Protein AF-A0A7U9RCP0-F1 (afdb_monomer_lite)

Sequence (351 aa):
MNRLRNEINQWLASMQKGKAGCYLMCEHAYHDNLLDAISFAYDLEYMLGNDISELDKDIRKEILDSYQTGDDGFYYETDAREVFKNSSIDRVMEMHGNYLTFQVMGAYKAIERFPKRKISFYDQYLSDIERYLESNCPWNLSPWGAGGMVDNLGTILKCNIDMGFKEYEKIIDEIIEWLDKNQDDESGLWRNKDNRQGINGLVNGGYHLMRGTYFLYNRSFHKPEKIIDTIIEDIQTNEIFHDNRAHGCNDLDHFYLLQKCHELVPAYRKEKITAIAKHRKDVILSLLRCRDGGFSFWSDSSVKVHNYFDVAPGIKESDMQGTVFYLQTLMSINKILDIENGGLRESFTHG

pLDDT: mean 95.94, std 2.88, range [82.62, 98.88]

Structure (mmCIF, N/CA/C/O backbone):
data_AF-A0A7U9RCP0-F1
#
_entry.id   AF-A0A7U9RCP0-F1
#
loop_
_atom_site.group_PDB
_atom_site.id
_atom_site.type_symbol
_atom_site.label_atom_id
_atom_site.label_alt_id
_atom_site.label_comp_id
_atom_site.label_asym_id
_atom_site.label_entity_id
_atom_site.label_seq_id
_atom_site.pdbx_PDB_ins_code
_atom_site.Cartn_x
_atom_site.Cartn_y
_atom_site.Cartn_z
_atom_site.occupancy
_atom_site.B_iso_or_equiv
_atom_site.auth_seq_id
_atom_site.auth_comp_id
_atom_site.auth_asym_id
_atom_site.auth_atom_id
_atom_site.pdbx_PDB_model_num
ATOM 1 N N . MET A 1 1 ? -3.028 21.468 3.796 1.00 88.75 1 MET A N 1
ATOM 2 C CA . MET A 1 1 ? -2.550 20.493 2.793 1.00 88.75 1 MET A CA 1
ATOM 3 C C . MET A 1 1 ? -1.740 21.130 1.665 1.00 88.75 1 MET A C 1
ATOM 5 O O . MET A 1 1 ? -0.643 20.654 1.434 1.00 88.75 1 MET A O 1
ATOM 9 N N . ASN A 1 2 ? -2.161 22.239 1.038 1.00 89.44 2 ASN A N 1
ATOM 10 C CA . ASN A 1 2 ? -1.430 22.841 -0.103 1.00 89.44 2 ASN A CA 1
ATOM 11 C C . ASN A 1 2 ? 0.061 23.138 0.150 1.00 89.44 2 ASN A C 1
ATOM 13 O O . ASN A 1 2 ? 0.900 22.831 -0.687 1.00 89.44 2 ASN A O 1
ATOM 17 N N . ARG A 1 3 ? 0.409 23.696 1.319 1.00 92.12 3 ARG A N 1
ATOM 18 C CA . ARG A 1 3 ? 1.816 23.928 1.685 1.00 92.12 3 ARG A CA 1
ATOM 19 C C . ARG A 1 3 ? 2.621 22.624 1.741 1.00 92.12 3 ARG A C 1
ATOM 21 O O . ARG A 1 3 ? 3.707 22.575 1.186 1.00 92.12 3 ARG A O 1
ATOM 28 N N . LEU A 1 4 ? 2.066 21.592 2.380 1.00 93.06 4 LEU A N 1
ATOM 29 C CA . LEU A 1 4 ? 2.697 20.275 2.480 1.00 93.06 4 LEU A CA 1
ATOM 30 C C . LEU A 1 4 ? 2.896 19.661 1.088 1.00 93.06 4 LEU A C 1
ATOM 32 O O . LEU A 1 4 ? 3.992 19.230 0.770 1.00 93.06 4 LEU A O 1
ATOM 36 N N . ARG A 1 5 ? 1.870 19.713 0.228 1.00 95.56 5 ARG A N 1
ATOM 37 C CA . ARG A 1 5 ? 1.952 19.264 -1.172 1.00 95.56 5 ARG A CA 1
ATOM 38 C C . ARG A 1 5 ? 3.110 19.936 -1.924 1.00 95.56 5 ARG A C 1
ATOM 40 O O . ARG A 1 5 ? 3.850 19.257 -2.622 1.00 95.56 5 ARG A O 1
ATOM 47 N N . ASN A 1 6 ? 3.293 21.248 -1.763 1.00 95.62 6 ASN A N 1
ATOM 48 C CA . ASN A 1 6 ? 4.386 21.976 -2.415 1.00 95.62 6 ASN A CA 1
ATOM 49 C C . ASN A 1 6 ? 5.771 21.583 -1.880 1.00 95.62 6 ASN A C 1
ATOM 51 O O . ASN A 1 6 ? 6.702 21.453 -2.668 1.00 95.62 6 ASN A O 1
ATOM 55 N N . GLU A 1 7 ? 5.910 21.401 -0.566 1.00 96.69 7 GLU A N 1
ATOM 56 C CA . GLU A 1 7 ? 7.170 20.969 0.056 1.00 96.69 7 GLU A CA 1
ATOM 57 C C . GLU A 1 7 ? 7.553 19.549 -0.392 1.00 96.69 7 GLU A C 1
ATOM 59 O O . GLU A 1 7 ? 8.693 19.326 -0.791 1.00 96.69 7 GLU A O 1
ATOM 64 N N . ILE A 1 8 ? 6.589 18.622 -0.440 1.00 98.06 8 ILE A N 1
ATOM 65 C CA . ILE A 1 8 ? 6.821 17.262 -0.945 1.00 98.06 8 ILE A CA 1
ATOM 66 C C . ILE A 1 8 ? 7.180 17.288 -2.436 1.00 98.06 8 ILE A C 1
ATOM 68 O O . ILE A 1 8 ? 8.101 16.591 -2.840 1.00 98.06 8 ILE A O 1
ATOM 72 N N . ASN A 1 9 ? 6.519 18.114 -3.256 1.00 97.44 9 ASN A N 1
ATOM 73 C CA . ASN A 1 9 ? 6.872 18.260 -4.674 1.00 97.44 9 ASN A CA 1
ATOM 74 C C . ASN A 1 9 ? 8.322 18.732 -4.876 1.00 97.44 9 ASN A C 1
ATOM 76 O O . ASN A 1 9 ? 9.016 18.240 -5.762 1.00 97.44 9 ASN A O 1
ATOM 80 N N . GLN A 1 10 ? 8.795 19.672 -4.051 1.00 97.50 10 GLN A N 1
ATOM 81 C CA . GLN A 1 10 ? 10.186 20.139 -4.100 1.00 97.50 10 GLN A CA 1
ATOM 82 C C . GLN A 1 10 ? 11.168 19.039 -3.688 1.00 97.50 10 GLN A C 1
ATOM 84 O O . GLN A 1 10 ? 12.186 18.847 -4.353 1.00 97.50 10 GLN A O 1
ATOM 89 N N . TRP A 1 11 ? 10.845 18.304 -2.624 1.00 98.12 11 TRP A N 1
ATOM 90 C CA . TRP A 1 11 ? 11.641 17.170 -2.168 1.00 98.12 11 TRP A CA 1
ATOM 91 C C . TRP A 1 11 ? 11.711 16.063 -3.229 1.00 98.12 11 TRP A C 1
ATOM 93 O O . TRP A 1 11 ? 12.802 15.652 -3.617 1.00 98.12 11 TRP A O 1
ATOM 103 N N . LEU A 1 12 ? 10.572 15.653 -3.786 1.00 97.88 12 LEU A N 1
ATOM 104 C CA . LEU A 1 12 ? 10.480 14.614 -4.812 1.00 97.88 12 LEU A CA 1
ATOM 105 C C . LEU A 1 12 ? 11.300 14.963 -6.058 1.00 97.88 12 LEU A C 1
ATOM 107 O O . LEU A 1 12 ? 12.032 14.122 -6.576 1.00 97.88 12 LEU A O 1
ATOM 111 N N . ALA A 1 13 ? 11.265 16.229 -6.485 1.00 96.31 13 ALA A N 1
ATOM 112 C CA . ALA A 1 13 ? 12.095 16.707 -7.586 1.00 96.31 13 ALA A CA 1
ATOM 113 C C . ALA A 1 13 ? 13.604 16.573 -7.300 1.00 96.31 13 ALA A C 1
ATOM 115 O O . ALA A 1 13 ? 14.375 16.304 -8.219 1.00 96.31 13 ALA A O 1
ATOM 116 N N . SER A 1 14 ? 14.046 16.719 -6.044 1.00 96.25 14 SER A N 1
ATOM 117 C CA . SER A 1 14 ? 15.456 16.496 -5.682 1.00 96.25 14 SER A CA 1
ATOM 118 C C . SER A 1 14 ? 15.873 15.022 -5.660 1.00 96.25 14 SER A C 1
ATOM 120 O O . SER A 1 14 ? 17.064 14.737 -5.813 1.00 96.25 14 SER A O 1
ATOM 122 N N . MET A 1 15 ? 14.913 14.099 -5.522 1.00 97.12 15 MET A N 1
ATOM 123 C CA . MET A 1 15 ? 15.157 12.651 -5.511 1.00 97.12 15 MET A CA 1
ATOM 124 C C . MET A 1 15 ? 15.339 12.063 -6.911 1.00 97.12 15 MET A C 1
ATOM 126 O O . MET A 1 15 ? 15.855 10.954 -7.040 1.00 97.12 15 MET A O 1
ATOM 130 N N . GLN A 1 16 ? 14.952 12.786 -7.965 1.00 94.81 16 GLN A N 1
ATOM 131 C CA . GLN A 1 16 ? 15.189 12.344 -9.333 1.00 94.81 16 GLN A CA 1
ATOM 132 C C . GLN A 1 16 ? 16.685 12.459 -9.671 1.00 94.81 16 GLN A C 1
ATOM 134 O O . GLN A 1 16 ? 17.241 13.560 -9.737 1.00 94.81 16 GLN A O 1
ATOM 139 N N . LYS A 1 17 ? 17.353 11.324 -9.900 1.00 88.12 17 LYS A N 1
ATOM 140 C CA . LYS A 1 17 ? 18.789 11.254 -10.219 1.00 88.12 17 LYS A CA 1
ATOM 141 C C . LYS A 1 17 ? 19.035 10.317 -11.399 1.00 88.12 17 LYS A C 1
ATOM 143 O O . LYS A 1 17 ? 18.279 9.386 -11.648 1.00 88.12 17 LYS A O 1
ATOM 148 N N . GLY A 1 18 ? 20.130 10.553 -12.120 1.00 83.56 18 GLY A N 1
ATOM 149 C CA . GLY A 1 18 ? 20.538 9.693 -13.228 1.00 83.56 18 GLY A CA 1
ATOM 150 C C . GLY A 1 18 ? 19.609 9.806 -14.441 1.00 83.56 18 GLY A C 1
ATOM 151 O O . GLY A 1 18 ? 19.412 10.897 -14.981 1.00 83.56 18 GLY A O 1
ATOM 152 N N . LYS A 1 19 ? 19.091 8.668 -14.917 1.00 83.19 19 LYS A N 1
ATOM 153 C CA . LYS A 1 19 ? 18.204 8.607 -16.089 1.00 83.19 19 LYS A CA 1
ATOM 154 C C . LYS A 1 19 ? 16.847 9.249 -15.763 1.00 83.19 19 LYS A C 1
ATOM 156 O O . LYS A 1 19 ? 16.329 9.113 -14.659 1.00 83.19 19 LYS A O 1
ATOM 161 N N . ALA A 1 20 ? 16.245 9.926 -16.744 1.00 87.19 20 ALA A N 1
ATOM 162 C CA . ALA A 1 20 ? 14.881 10.439 -16.616 1.00 87.19 20 ALA A CA 1
ATOM 163 C C . ALA A 1 20 ? 13.915 9.315 -16.192 1.00 87.19 20 ALA A C 1
ATOM 165 O O . ALA A 1 20 ? 13.963 8.229 -16.766 1.00 87.19 20 ALA A O 1
ATOM 166 N N . GLY A 1 21 ? 13.065 9.578 -15.193 1.00 89.31 21 GLY A N 1
ATOM 167 C CA . GLY A 1 21 ? 12.160 8.586 -14.612 1.00 89.31 21 GLY A CA 1
ATOM 168 C C . GLY A 1 21 ? 12.754 7.703 -13.505 1.00 89.31 21 GLY A C 1
ATOM 169 O O . GLY A 1 21 ? 12.007 6.889 -12.970 1.00 89.31 21 GLY A O 1
ATOM 170 N N . CYS A 1 22 ? 14.033 7.851 -13.137 1.00 94.75 22 CYS A N 1
ATOM 171 C CA . CYS A 1 22 ? 14.631 7.160 -11.990 1.00 94.75 22 CYS A CA 1
ATOM 172 C C . CYS A 1 22 ? 14.685 8.059 -10.748 1.00 94.75 22 CYS A C 1
ATOM 174 O O . CYS A 1 22 ? 14.976 9.254 -10.847 1.00 94.75 22 CYS A O 1
ATOM 176 N N . TYR A 1 23 ? 14.419 7.472 -9.582 1.00 96.81 23 TYR A N 1
ATOM 177 C CA . TYR A 1 23 ? 14.352 8.183 -8.309 1.00 96.81 23 TYR A CA 1
ATOM 178 C C . TYR A 1 23 ? 15.072 7.399 -7.214 1.00 96.81 23 TYR A C 1
ATOM 180 O O . TYR A 1 23 ? 15.027 6.169 -7.184 1.00 96.81 23 TYR A O 1
ATOM 188 N N . LEU A 1 24 ? 15.700 8.131 -6.297 1.00 97.31 24 LEU A N 1
ATOM 189 C CA . LEU A 1 24 ? 16.243 7.584 -5.058 1.00 97.31 24 LEU A CA 1
ATOM 190 C C . LEU A 1 24 ? 15.125 7.289 -4.051 1.00 97.31 24 LEU A C 1
ATOM 192 O O . LEU A 1 24 ? 14.127 8.005 -4.007 1.00 97.31 24 LEU A O 1
ATOM 196 N N . MET A 1 25 ? 15.325 6.294 -3.179 1.00 97.62 25 MET A N 1
ATOM 197 C CA . MET A 1 25 ? 14.441 6.096 -2.019 1.00 97.62 25 MET A CA 1
ATOM 198 C C . MET A 1 25 ? 14.521 7.286 -1.048 1.00 97.62 25 MET A C 1
ATOM 200 O O . MET A 1 25 ? 13.509 7.715 -0.502 1.00 97.62 25 MET A O 1
ATOM 204 N N . CYS A 1 26 ? 15.727 7.801 -0.822 1.00 97.62 26 CYS A N 1
ATOM 205 C CA . CYS A 1 26 ? 16.038 8.964 0.005 1.00 97.62 26 CYS A CA 1
ATOM 206 C C . CYS A 1 26 ? 17.392 9.549 -0.436 1.00 97.62 26 CYS A C 1
ATOM 208 O O . CYS A 1 26 ? 18.110 8.916 -1.213 1.00 97.62 26 CYS A O 1
ATOM 210 N N . GLU A 1 27 ? 17.770 10.731 0.060 1.00 96.94 27 GLU A N 1
ATOM 211 C CA . GLU A 1 27 ? 18.996 11.430 -0.376 1.00 96.94 27 GLU A CA 1
ATOM 212 C C . GLU A 1 27 ? 20.260 10.568 -0.214 1.00 96.94 27 GLU A C 1
ATOM 214 O O . GLU A 1 27 ? 21.148 10.609 -1.065 1.00 96.94 27 GLU A O 1
ATOM 219 N N . HIS A 1 28 ? 20.327 9.752 0.844 1.00 97.00 28 HIS A N 1
ATOM 220 C CA . HIS A 1 28 ? 21.473 8.888 1.144 1.00 97.00 28 HIS A CA 1
ATOM 221 C C . HIS A 1 28 ? 21.239 7.409 0.792 1.00 97.00 28 HIS A C 1
ATOM 223 O O . HIS A 1 28 ? 21.877 6.531 1.382 1.00 97.00 28 HIS A O 1
ATOM 229 N N . ALA A 1 29 ? 20.328 7.112 -0.138 1.00 97.06 29 ALA A N 1
ATOM 230 C CA . ALA A 1 29 ? 20.088 5.744 -0.592 1.00 97.06 29 ALA A CA 1
ATOM 231 C C . ALA A 1 29 ? 21.358 5.108 -1.192 1.00 97.06 29 ALA A C 1
ATOM 233 O O . ALA A 1 29 ? 22.167 5.774 -1.840 1.00 97.06 29 ALA A O 1
ATOM 234 N N . TYR A 1 30 ? 21.521 3.798 -1.000 1.00 95.56 30 TYR A N 1
ATOM 235 C CA . TYR A 1 30 ? 22.659 3.038 -1.536 1.00 95.56 30 TYR A CA 1
ATOM 236 C C . TYR A 1 30 ? 22.576 2.801 -3.048 1.00 95.56 30 TYR A C 1
ATOM 238 O O . TYR A 1 30 ? 23.586 2.507 -3.685 1.00 95.56 30 TYR A O 1
ATOM 246 N N . HIS A 1 31 ? 21.376 2.932 -3.608 1.00 92.38 31 HIS A N 1
ATOM 247 C CA . HIS A 1 31 ? 21.034 2.560 -4.972 1.00 92.38 31 HIS A CA 1
ATOM 248 C C . HIS A 1 31 ? 20.241 3.693 -5.636 1.00 92.38 31 HIS A C 1
ATOM 250 O O . HIS A 1 31 ? 19.334 4.256 -5.020 1.00 92.38 31 HIS A O 1
ATOM 256 N N . ASP A 1 32 ? 20.549 4.001 -6.897 1.00 90.56 32 ASP A N 1
ATOM 257 C CA . ASP A 1 32 ? 19.903 5.062 -7.687 1.00 90.56 32 ASP A CA 1
ATOM 258 C C . ASP A 1 32 ? 18.844 4.556 -8.678 1.00 90.56 32 ASP A C 1
ATOM 260 O O . ASP A 1 32 ? 18.265 5.330 -9.444 1.00 90.56 32 ASP A O 1
ATOM 264 N N . ASN A 1 33 ? 18.572 3.252 -8.646 1.00 88.81 33 ASN A N 1
ATOM 265 C CA . ASN A 1 33 ? 17.731 2.558 -9.610 1.00 88.81 33 ASN A CA 1
ATOM 266 C C . ASN A 1 33 ? 16.884 1.433 -8.986 1.00 88.81 33 ASN A C 1
ATOM 268 O O . ASN A 1 33 ? 16.557 0.473 -9.683 1.00 88.81 33 ASN A O 1
ATOM 272 N N . LEU A 1 34 ? 16.528 1.522 -7.699 1.00 95.38 34 LEU A N 1
ATOM 273 C CA . LEU A 1 34 ? 15.594 0.554 -7.110 1.00 95.38 34 LEU A CA 1
ATOM 274 C C . LEU A 1 34 ? 14.217 0.716 -7.748 1.00 95.38 34 LEU A C 1
ATOM 276 O O . LEU A 1 34 ? 13.641 1.808 -7.713 1.00 95.38 34 LEU A O 1
ATOM 280 N N . LEU A 1 35 ? 13.677 -0.369 -8.294 1.00 97.06 35 LEU A N 1
ATOM 281 C CA . LEU A 1 35 ? 12.319 -0.406 -8.826 1.00 97.06 35 LEU A CA 1
ATOM 282 C C . LEU A 1 35 ? 11.305 0.012 -7.771 1.00 97.06 35 LEU A C 1
ATOM 284 O O . LEU A 1 35 ? 10.356 0.731 -8.076 1.00 97.06 35 LEU A O 1
ATOM 288 N N . ASP A 1 36 ? 11.535 -0.405 -6.532 1.00 96.75 36 ASP A N 1
ATOM 289 C CA . ASP A 1 36 ? 10.709 -0.027 -5.399 1.00 96.75 36 ASP A CA 1
ATOM 290 C C . ASP A 1 36 ? 10.624 1.503 -5.239 1.00 96.75 36 ASP A C 1
ATOM 292 O O . ASP A 1 36 ? 9.540 2.084 -5.300 1.00 96.75 36 ASP A O 1
ATOM 296 N N . ALA A 1 37 ? 11.768 2.192 -5.178 1.00 97.38 37 ALA A N 1
ATOM 297 C CA . ALA A 1 37 ? 11.816 3.654 -5.087 1.00 97.38 37 ALA A CA 1
ATOM 298 C C . ALA A 1 37 ? 11.163 4.342 -6.299 1.00 97.38 37 ALA A C 1
ATOM 300 O O . ALA A 1 37 ? 10.411 5.306 -6.145 1.00 97.38 37 ALA A O 1
ATOM 301 N N . ILE A 1 38 ? 11.414 3.821 -7.503 1.00 97.94 38 ILE A N 1
ATOM 302 C CA . ILE A 1 38 ? 10.839 4.327 -8.755 1.00 97.94 38 ILE A CA 1
ATOM 303 C C . ILE A 1 38 ? 9.309 4.210 -8.740 1.00 97.94 38 ILE A C 1
ATOM 305 O O . ILE A 1 38 ? 8.604 5.160 -9.083 1.00 97.94 38 ILE A O 1
ATOM 309 N N . SER A 1 39 ? 8.788 3.059 -8.320 1.00 98.06 39 SER A N 1
ATOM 310 C CA . SER A 1 39 ? 7.351 2.797 -8.274 1.00 98.06 39 SER A CA 1
ATOM 311 C C . SER A 1 39 ? 6.634 3.686 -7.252 1.00 98.06 39 SER A C 1
ATOM 313 O O . SER A 1 39 ? 5.600 4.272 -7.581 1.00 98.06 39 SER A O 1
ATOM 315 N N . PHE A 1 40 ? 7.225 3.890 -6.068 1.00 98.25 40 PHE A N 1
ATOM 316 C CA . PHE A 1 40 ? 6.731 4.865 -5.097 1.00 98.25 40 PHE A CA 1
ATOM 317 C C . PHE A 1 40 ? 6.733 6.288 -5.646 1.00 98.25 40 PHE A C 1
ATOM 319 O O . PHE A 1 40 ? 5.767 7.014 -5.433 1.00 98.25 40 PHE A O 1
ATOM 326 N N . ALA A 1 41 ? 7.787 6.698 -6.354 1.00 98.06 41 ALA A N 1
ATOM 327 C CA . ALA A 1 41 ? 7.872 8.043 -6.908 1.00 98.06 41 ALA A CA 1
ATOM 328 C C . ALA A 1 41 ? 6.752 8.319 -7.923 1.00 98.06 41 ALA A C 1
ATOM 330 O O . ALA A 1 41 ? 6.147 9.390 -7.887 1.00 98.06 41 ALA A O 1
ATOM 331 N N . TYR A 1 42 ? 6.431 7.356 -8.796 1.00 98.31 42 TYR A N 1
ATOM 332 C CA . TYR A 1 42 ? 5.354 7.525 -9.780 1.00 98.31 42 TYR A CA 1
ATOM 333 C C . TYR A 1 42 ? 3.990 7.649 -9.104 1.00 98.31 42 TYR A C 1
ATOM 335 O O . TYR A 1 42 ? 3.195 8.514 -9.476 1.00 98.31 42 TYR A O 1
ATOM 343 N N . ASP A 1 43 ? 3.734 6.821 -8.092 1.00 98.06 43 ASP A N 1
ATOM 344 C CA . ASP A 1 43 ? 2.503 6.905 -7.311 1.00 98.06 43 ASP A CA 1
ATOM 345 C C . ASP A 1 43 ? 2.435 8.219 -6.519 1.00 98.06 43 ASP A C 1
ATOM 347 O O . ASP A 1 43 ? 1.418 8.908 -6.533 1.00 98.06 43 ASP A O 1
ATOM 351 N N . LEU A 1 44 ? 3.544 8.653 -5.913 1.00 98.38 44 LEU A N 1
ATOM 352 C CA . LEU A 1 44 ? 3.611 9.909 -5.173 1.00 98.38 44 LEU A CA 1
ATOM 353 C C . LEU A 1 44 ? 3.358 11.126 -6.071 1.00 98.38 44 LEU A C 1
ATOM 355 O O . LEU A 1 44 ? 2.618 12.025 -5.680 1.00 98.38 44 LEU A O 1
ATOM 359 N N . GLU A 1 45 ? 3.912 11.173 -7.283 1.00 97.62 45 GLU A N 1
ATOM 360 C CA . GLU A 1 45 ? 3.602 12.250 -8.232 1.00 97.62 45 GLU A CA 1
ATOM 361 C C . GLU A 1 45 ? 2.113 12.287 -8.593 1.00 97.62 45 GLU A C 1
ATOM 363 O O . GLU A 1 45 ? 1.520 13.371 -8.657 1.00 97.62 45 GLU A O 1
ATOM 368 N N . TYR A 1 46 ? 1.487 11.118 -8.761 1.00 98.06 46 TYR A N 1
ATOM 369 C CA . TYR A 1 46 ? 0.044 11.020 -8.957 1.00 98.06 46 TYR A CA 1
ATOM 370 C C . TYR A 1 46 ? -0.735 11.514 -7.728 1.00 98.06 46 TYR A C 1
ATOM 372 O O . TYR A 1 46 ? -1.653 12.329 -7.879 1.00 98.06 46 TYR A O 1
ATOM 380 N N . MET A 1 47 ? -0.352 11.101 -6.515 1.00 98.38 47 MET A N 1
ATOM 381 C CA . MET A 1 47 ? -0.950 11.577 -5.258 1.00 98.38 47 MET A CA 1
ATOM 382 C C . MET A 1 47 ? -0.851 13.098 -5.125 1.00 98.38 47 MET A C 1
ATOM 384 O O . MET A 1 47 ? -1.790 13.763 -4.682 1.00 98.38 47 MET A O 1
ATOM 388 N N . LEU A 1 48 ? 0.274 13.672 -5.551 1.00 97.81 48 LEU A N 1
ATOM 389 C CA . LEU A 1 48 ? 0.514 15.112 -5.582 1.00 97.81 48 LEU A CA 1
ATOM 390 C C . LEU A 1 48 ? -0.205 15.804 -6.741 1.00 97.81 48 LEU A C 1
ATOM 392 O O . LEU A 1 48 ? -0.072 17.018 -6.874 1.00 97.81 48 LEU A O 1
ATOM 396 N N . GLY A 1 49 ? -0.985 15.089 -7.554 1.00 96.12 49 GLY A N 1
ATOM 397 C CA . GLY A 1 49 ? -1.774 15.637 -8.653 1.00 96.12 49 GLY A CA 1
ATOM 398 C C . GLY A 1 49 ? -0.919 16.318 -9.716 1.00 96.12 49 GLY A C 1
ATOM 399 O O . GLY A 1 49 ? -1.341 17.351 -10.238 1.00 96.12 49 GLY A O 1
ATOM 400 N N . ASN A 1 50 ? 0.286 15.803 -9.955 1.00 95.19 50 ASN A N 1
ATOM 401 C CA . ASN A 1 50 ? 1.162 16.281 -11.014 1.00 95.19 50 ASN A CA 1
ATOM 402 C C . ASN A 1 50 ? 0.719 15.679 -12.351 1.00 95.19 50 ASN A C 1
ATOM 404 O O . ASN A 1 50 ? 0.372 14.499 -12.426 1.00 95.19 50 ASN A O 1
ATOM 408 N N . ASP A 1 51 ? 0.750 16.490 -13.403 1.00 92.44 51 ASP A N 1
ATOM 409 C CA . ASP A 1 51 ? 0.520 16.016 -14.764 1.00 92.44 51 ASP A CA 1
ATOM 410 C C . ASP A 1 51 ? 1.845 15.547 -15.373 1.00 92.44 51 ASP A C 1
ATOM 412 O O . ASP A 1 51 ? 2.887 16.178 -15.187 1.00 92.44 51 ASP A O 1
ATOM 416 N N . ILE A 1 52 ? 1.797 14.451 -16.127 1.00 94.56 52 ILE A N 1
ATOM 417 C CA . ILE A 1 52 ? 2.951 13.875 -16.824 1.00 94.56 52 ILE A CA 1
ATOM 418 C C . ILE A 1 52 ? 2.665 13.800 -18.324 1.00 94.56 52 ILE A C 1
ATOM 420 O O . ILE A 1 52 ? 1.538 13.518 -18.741 1.00 94.56 52 ILE A O 1
ATOM 424 N N . SER A 1 53 ? 3.677 14.082 -19.145 1.00 96.38 53 SER A N 1
ATOM 425 C CA . SER A 1 53 ? 3.529 14.057 -20.602 1.00 96.38 53 SER A CA 1
ATOM 426 C C . SER A 1 53 ? 3.388 12.622 -21.126 1.00 96.38 53 SER A C 1
ATOM 428 O O . SER A 1 53 ? 3.865 11.680 -20.497 1.00 96.38 53 SER A O 1
ATOM 430 N N . GLU A 1 54 ? 2.781 12.431 -22.304 1.00 97.56 54 GLU A N 1
ATOM 431 C CA . GLU A 1 54 ? 2.708 11.095 -22.928 1.00 97.56 54 GLU A CA 1
ATOM 432 C C . GLU A 1 54 ? 4.096 10.492 -23.189 1.00 97.56 54 GLU A C 1
ATOM 434 O O . GLU A 1 54 ? 4.287 9.292 -23.013 1.00 97.56 54 GLU A O 1
ATOM 439 N N . LEU A 1 55 ? 5.083 11.331 -23.526 1.00 96.56 55 LEU A N 1
ATOM 440 C CA . LEU A 1 55 ? 6.470 10.897 -23.680 1.00 96.56 55 LEU A CA 1
ATOM 441 C C . LEU A 1 55 ? 7.044 10.369 -22.357 1.00 96.56 55 LEU A C 1
ATOM 443 O O . LEU A 1 55 ? 7.688 9.322 -22.345 1.00 96.56 55 LEU A O 1
ATOM 447 N N . ASP A 1 56 ? 6.794 11.062 -21.242 1.00 96.25 56 ASP A N 1
ATOM 448 C CA . ASP A 1 56 ? 7.253 10.607 -19.927 1.00 96.25 56 ASP A CA 1
ATOM 449 C C . ASP A 1 56 ? 6.549 9.315 -19.509 1.00 96.25 56 ASP A C 1
ATOM 451 O O . ASP A 1 56 ? 7.203 8.417 -18.980 1.00 96.25 56 ASP A O 1
ATOM 455 N N . LYS A 1 57 ? 5.244 9.173 -19.785 1.00 97.94 57 LYS A N 1
ATOM 456 C CA . LYS A 1 57 ? 4.508 7.919 -19.547 1.00 97.94 57 LYS A CA 1
ATOM 457 C C . LYS A 1 57 ? 5.155 6.744 -20.288 1.00 97.94 57 LYS A C 1
ATOM 459 O O . LYS A 1 57 ? 5.330 5.677 -19.700 1.00 97.94 57 LYS A O 1
ATOM 464 N N . ASP A 1 58 ? 5.561 6.940 -21.541 1.00 97.25 58 ASP A N 1
ATOM 465 C CA . ASP A 1 58 ? 6.214 5.896 -22.338 1.00 97.25 58 ASP A CA 1
ATOM 466 C C . ASP A 1 58 ? 7.627 5.568 -21.829 1.00 97.25 58 ASP A C 1
ATOM 468 O O . ASP A 1 58 ? 7.954 4.392 -21.663 1.00 97.25 58 ASP A O 1
ATOM 472 N N . ILE A 1 59 ? 8.435 6.576 -21.472 1.00 96.69 59 ILE A N 1
ATOM 473 C CA . ILE A 1 59 ? 9.767 6.370 -20.864 1.00 96.69 59 ILE A CA 1
ATOM 474 C C . ILE A 1 59 ? 9.653 5.567 -19.564 1.00 96.69 59 ILE A C 1
ATOM 476 O O . ILE A 1 59 ? 10.404 4.618 -19.335 1.00 96.69 59 ILE A O 1
ATOM 480 N N . ARG A 1 60 ? 8.702 5.935 -18.704 1.00 97.62 60 ARG A N 1
ATOM 481 C CA . ARG A 1 60 ? 8.455 5.258 -17.426 1.00 97.62 60 ARG A CA 1
ATOM 482 C C . ARG A 1 60 ? 7.979 3.829 -17.627 1.00 97.62 60 ARG A C 1
ATOM 484 O O . ARG A 1 60 ? 8.446 2.934 -16.930 1.00 97.62 60 ARG A O 1
ATOM 491 N N . LYS A 1 61 ? 7.118 3.588 -18.618 1.00 98.00 61 LYS A N 1
ATOM 492 C CA . LYS A 1 61 ? 6.725 2.230 -19.004 1.00 98.00 61 LYS A CA 1
ATOM 493 C C . LYS A 1 61 ? 7.934 1.389 -19.411 1.00 98.00 61 LYS A C 1
ATOM 495 O O . LYS A 1 61 ? 8.035 0.253 -18.960 1.00 98.00 61 LYS A O 1
ATOM 500 N N . GLU A 1 62 ? 8.832 1.915 -20.241 1.00 97.62 62 GLU A N 1
ATOM 501 C CA . GLU A 1 62 ? 10.041 1.186 -20.648 1.00 97.62 62 GLU A CA 1
ATOM 502 C C . GLU A 1 62 ? 10.937 0.845 -19.452 1.00 97.62 62 GLU A C 1
ATOM 504 O O . GLU A 1 62 ? 11.515 -0.243 -19.410 1.00 97.62 62 GLU A O 1
ATOM 509 N N . ILE A 1 63 ? 11.028 1.749 -18.469 1.00 97.19 63 ILE A N 1
ATOM 510 C CA . ILE A 1 63 ? 11.732 1.490 -17.210 1.00 97.19 63 ILE A CA 1
ATOM 511 C C . ILE A 1 63 ? 11.059 0.332 -16.475 1.00 97.19 63 ILE A C 1
ATOM 513 O O . ILE A 1 63 ? 11.724 -0.673 -16.257 1.00 97.19 63 ILE A O 1
ATOM 517 N N . LEU A 1 64 ? 9.761 0.411 -16.161 1.00 97.75 64 LEU A N 1
ATOM 518 C CA . LEU A 1 64 ? 9.053 -0.659 -15.442 1.00 97.75 64 LEU A CA 1
ATOM 519 C C . LEU A 1 64 ? 9.159 -2.008 -16.175 1.00 97.75 64 LEU A C 1
ATOM 521 O O . LEU A 1 64 ? 9.551 -3.007 -15.572 1.00 97.75 64 LEU A O 1
ATOM 525 N N . ASP A 1 65 ? 8.909 -2.028 -17.490 1.00 97.31 65 ASP A N 1
ATOM 526 C CA . ASP A 1 65 ? 8.976 -3.239 -18.318 1.00 97.31 65 ASP A CA 1
ATOM 527 C C . ASP A 1 65 ? 10.364 -3.904 -18.260 1.00 97.31 65 ASP A C 1
ATOM 529 O O . ASP A 1 65 ? 10.464 -5.125 -18.394 1.00 97.31 65 ASP A O 1
ATOM 533 N N . SER A 1 66 ? 11.439 -3.132 -18.053 1.00 96.44 66 SER A N 1
ATOM 534 C CA . SER A 1 66 ? 12.802 -3.671 -17.978 1.00 96.44 66 SER A CA 1
ATOM 535 C C . SER A 1 66 ? 13.083 -4.504 -16.719 1.00 96.44 66 SER A C 1
ATOM 537 O O . SER A 1 66 ? 13.995 -5.331 -16.740 1.00 96.44 66 SER A O 1
ATOM 539 N N . TYR A 1 67 ? 12.274 -4.354 -15.663 1.00 97.06 67 TYR A N 1
ATOM 540 C CA . TYR A 1 67 ? 12.388 -5.129 -14.419 1.00 97.06 67 TYR A CA 1
ATOM 541 C C . TYR A 1 67 ? 11.485 -6.370 -14.397 1.00 97.06 67 TYR A C 1
ATOM 543 O O . TYR A 1 67 ? 11.625 -7.225 -13.517 1.00 97.06 67 TYR A O 1
ATOM 551 N N . GLN A 1 68 ? 10.592 -6.526 -15.380 1.00 96.62 68 GLN A N 1
ATOM 552 C CA . GLN A 1 68 ? 9.817 -7.751 -15.552 1.00 96.62 68 GLN A CA 1
ATOM 553 C C . GLN A 1 68 ? 10.715 -8.823 -16.178 1.00 96.62 68 GLN A C 1
ATOM 555 O O . GLN A 1 68 ? 10.697 -9.025 -17.392 1.00 96.62 68 GLN A O 1
ATOM 560 N N . THR A 1 69 ? 11.522 -9.510 -15.371 1.00 89.69 69 THR A N 1
ATOM 561 C CA . THR A 1 69 ? 12.582 -10.413 -15.864 1.00 89.69 69 THR A CA 1
ATOM 562 C C . THR A 1 69 ? 12.284 -11.903 -15.681 1.00 89.69 69 THR A C 1
ATOM 564 O O . THR A 1 69 ? 12.911 -12.725 -16.346 1.00 89.69 69 THR A O 1
ATOM 567 N N . GLY A 1 70 ? 11.326 -12.275 -14.826 1.00 82.62 70 GLY A N 1
ATOM 568 C CA . GLY A 1 70 ? 10.939 -13.673 -14.594 1.00 82.62 70 GLY A CA 1
ATOM 569 C C . GLY A 1 70 ? 10.025 -14.254 -15.681 1.00 82.62 70 GLY A C 1
ATOM 570 O O . GLY A 1 70 ? 9.357 -13.515 -16.410 1.00 82.62 70 GLY A O 1
ATOM 571 N N . ASP A 1 71 ? 9.980 -15.586 -15.785 1.00 89.00 71 ASP A N 1
ATOM 572 C CA . ASP A 1 71 ? 9.013 -16.315 -16.630 1.00 89.00 71 ASP A CA 1
ATOM 573 C C . ASP A 1 71 ? 7.617 -16.394 -15.984 1.00 89.00 71 ASP A C 1
ATOM 575 O O . ASP A 1 71 ? 6.614 -16.605 -16.664 1.00 89.00 71 ASP A O 1
ATOM 579 N N . ASP A 1 72 ? 7.554 -16.169 -14.672 1.00 93.75 72 ASP A N 1
ATOM 580 C CA . ASP A 1 72 ? 6.339 -16.012 -13.864 1.00 93.75 72 ASP A CA 1
ATOM 581 C C . ASP A 1 72 ? 5.645 -14.651 -14.062 1.00 93.75 72 ASP A C 1
ATOM 583 O O . ASP A 1 72 ? 4.558 -14.401 -13.531 1.00 93.75 72 ASP A O 1
ATOM 587 N N . GLY A 1 73 ? 6.274 -13.761 -14.833 1.00 95.12 73 GLY A N 1
ATOM 588 C CA . GLY A 1 73 ? 5.806 -12.406 -15.089 1.00 95.12 73 GLY A CA 1
ATOM 589 C C . GLY A 1 73 ? 5.969 -11.455 -13.902 1.00 95.12 73 GLY A C 1
ATOM 590 O O . GLY A 1 73 ? 5.477 -10.327 -13.990 1.00 95.12 73 GLY A O 1
ATOM 591 N N . PHE A 1 74 ? 6.655 -11.862 -12.830 1.00 96.44 74 PHE A N 1
ATOM 592 C CA . PHE A 1 74 ? 6.986 -10.976 -11.719 1.00 96.44 74 PHE A CA 1
ATOM 593 C C . PHE A 1 74 ? 8.070 -9.956 -12.079 1.00 96.44 74 PHE A C 1
ATOM 595 O O . PHE A 1 74 ? 8.836 -10.102 -13.042 1.00 96.44 74 PHE A O 1
ATOM 602 N N . TYR A 1 75 ? 8.107 -8.907 -11.263 1.00 97.38 75 TYR A N 1
ATOM 603 C CA . TYR A 1 75 ? 9.103 -7.846 -11.279 1.00 97.38 75 TYR A CA 1
ATOM 604 C C . TYR A 1 75 ? 10.110 -8.064 -10.156 1.00 97.38 75 TYR A C 1
ATOM 606 O O . TYR A 1 75 ? 9.731 -8.429 -9.048 1.00 97.38 75 TYR A O 1
ATOM 614 N N . TYR A 1 76 ? 11.385 -7.826 -10.439 1.00 96.50 76 TYR A N 1
ATOM 615 C CA . TYR A 1 76 ? 12.486 -8.050 -9.502 1.00 96.50 76 TYR A CA 1
ATOM 616 C C . TYR A 1 76 ? 13.470 -6.897 -9.571 1.00 96.50 76 TYR A C 1
ATOM 618 O O . TYR A 1 76 ? 13.727 -6.415 -10.673 1.00 96.50 76 TYR A O 1
ATOM 626 N N . GLU A 1 77 ? 14.097 -6.533 -8.449 1.00 95.56 77 GLU A N 1
ATOM 627 C CA . GLU A 1 77 ? 15.308 -5.710 -8.512 1.00 95.56 77 GLU A CA 1
ATOM 628 C C . GLU A 1 77 ? 16.389 -6.412 -9.345 1.00 95.56 77 GLU A C 1
ATOM 630 O O . GLU A 1 77 ? 16.509 -7.644 -9.327 1.00 95.56 77 GLU A O 1
ATOM 635 N N . THR A 1 78 ? 17.203 -5.631 -10.060 1.00 91.69 78 THR A N 1
ATOM 636 C CA . THR A 1 78 ? 18.183 -6.155 -11.031 1.00 91.69 78 THR A CA 1
ATOM 637 C C . THR A 1 78 ? 19.145 -7.172 -10.419 1.00 91.69 78 THR A C 1
ATOM 639 O O . THR A 1 78 ? 19.460 -8.178 -11.054 1.00 91.69 78 THR A O 1
ATOM 642 N N . ASP A 1 79 ? 19.541 -6.958 -9.162 1.00 90.88 79 ASP A N 1
ATOM 643 C CA . ASP A 1 79 ? 20.531 -7.783 -8.465 1.00 90.88 79 ASP A CA 1
ATOM 644 C C . ASP A 1 79 ? 19.910 -8.765 -7.454 1.00 90.88 79 ASP A C 1
ATOM 646 O O . ASP A 1 79 ? 20.638 -9.443 -6.724 1.00 90.88 79 ASP A O 1
ATOM 650 N N . ALA A 1 80 ? 18.577 -8.917 -7.429 1.00 93.06 80 ALA A N 1
ATOM 651 C CA . ALA A 1 80 ? 17.864 -9.746 -6.443 1.00 93.06 80 ALA A CA 1
ATOM 652 C C . ALA A 1 80 ? 18.380 -11.179 -6.364 1.00 93.06 80 ALA A C 1
ATOM 654 O O . ALA A 1 80 ? 18.555 -11.723 -5.275 1.00 93.06 80 ALA A O 1
ATOM 655 N N . ARG A 1 81 ? 18.699 -11.785 -7.511 1.00 92.44 81 ARG A N 1
ATOM 656 C CA . ARG A 1 81 ? 19.223 -13.155 -7.543 1.00 92.44 81 ARG A CA 1
ATOM 657 C C . ARG A 1 81 ? 20.575 -13.289 -6.851 1.00 92.44 81 ARG A C 1
ATOM 659 O O . ARG A 1 81 ? 20.807 -14.313 -6.219 1.00 92.44 81 ARG A O 1
ATOM 666 N N . GLU A 1 82 ? 21.457 -12.300 -6.980 1.00 93.50 82 GLU A N 1
ATOM 667 C CA . GLU A 1 82 ? 22.775 -12.357 -6.342 1.00 93.50 82 GLU A CA 1
ATOM 668 C C . GLU A 1 82 ? 22.676 -11.991 -4.859 1.00 93.50 82 GLU A C 1
ATOM 670 O O . GLU A 1 82 ? 23.224 -12.712 -4.026 1.00 93.50 82 GLU A O 1
ATOM 675 N N . VAL A 1 83 ? 21.897 -10.958 -4.516 1.00 92.31 83 VAL A N 1
ATOM 676 C CA . VAL A 1 83 ? 21.639 -10.552 -3.123 1.00 92.31 83 VAL A CA 1
ATOM 677 C C . VAL A 1 83 ? 21.042 -11.708 -2.314 1.00 92.31 83 VAL A C 1
ATOM 679 O O . VAL A 1 83 ? 21.481 -11.988 -1.199 1.00 92.31 83 VAL A O 1
ATOM 682 N N . PHE A 1 84 ? 20.089 -12.446 -2.888 1.00 94.50 84 PHE A N 1
ATOM 683 C CA . PHE A 1 84 ? 19.383 -13.518 -2.183 1.00 94.50 84 PHE A CA 1
ATOM 684 C C . PHE A 1 84 ? 19.973 -14.912 -2.349 1.00 94.50 84 PHE A C 1
ATOM 686 O O . PHE A 1 84 ? 19.466 -15.859 -1.747 1.00 94.50 84 PHE A O 1
ATOM 693 N N . LYS A 1 85 ? 21.063 -15.059 -3.103 1.00 92.88 85 LYS A N 1
ATOM 694 C CA . LYS A 1 85 ? 21.689 -16.353 -3.405 1.00 92.88 85 LYS A CA 1
ATOM 695 C C . LYS A 1 85 ? 21.986 -17.208 -2.173 1.00 92.88 85 LYS A C 1
ATOM 697 O O . LYS A 1 85 ? 21.878 -18.427 -2.237 1.00 92.88 85 LYS A O 1
ATOM 702 N N . ASN A 1 86 ? 22.359 -16.560 -1.069 1.00 90.12 86 ASN A N 1
ATOM 703 C CA . ASN A 1 86 ? 22.699 -17.205 0.202 1.00 90.12 86 ASN A CA 1
ATOM 704 C C . ASN A 1 86 ? 21.727 -16.834 1.333 1.00 90.12 86 ASN A C 1
ATOM 706 O O . ASN A 1 86 ? 22.072 -16.969 2.508 1.00 90.12 86 ASN A O 1
ATOM 710 N N . SER A 1 87 ? 20.538 -16.323 1.002 1.00 92.44 87 SER A N 1
ATOM 711 C CA . SER A 1 87 ? 19.536 -15.985 2.010 1.00 92.44 87 SER A CA 1
ATOM 712 C C . SER A 1 87 ? 19.069 -17.241 2.746 1.00 92.44 87 SER A C 1
ATOM 714 O O . SER A 1 87 ? 18.833 -18.284 2.138 1.00 92.44 87 SER A O 1
ATOM 716 N N . SER A 1 88 ? 18.908 -17.135 4.064 1.00 93.12 88 SER A N 1
ATOM 717 C CA . SER A 1 88 ? 18.309 -18.186 4.893 1.00 93.12 88 SER A CA 1
ATOM 718 C C . SER A 1 88 ? 16.778 -18.160 4.881 1.00 93.12 88 SER A C 1
ATOM 720 O O . SER A 1 88 ? 16.146 -19.041 5.464 1.00 93.12 88 SER A O 1
ATOM 722 N N . ILE A 1 89 ? 16.178 -17.145 4.252 1.00 90.19 89 ILE A N 1
ATOM 723 C CA . ILE A 1 89 ? 14.730 -16.980 4.162 1.00 90.19 89 ILE A CA 1
ATOM 724 C C . ILE A 1 89 ? 14.223 -17.839 3.007 1.00 90.19 89 ILE A C 1
ATOM 726 O O . ILE A 1 89 ? 14.528 -17.587 1.838 1.00 90.19 89 ILE A O 1
ATOM 730 N N . ASP A 1 90 ? 13.431 -18.854 3.344 1.00 88.19 90 ASP A N 1
ATOM 731 C CA . ASP A 1 90 ? 12.782 -19.694 2.346 1.00 88.19 90 ASP A CA 1
ATOM 732 C C . ASP A 1 90 ? 11.863 -18.855 1.446 1.00 88.19 90 ASP A C 1
ATOM 734 O O . ASP A 1 90 ? 11.199 -17.926 1.909 1.00 88.19 90 ASP A O 1
ATOM 738 N N . ARG A 1 91 ? 11.842 -19.170 0.148 1.00 90.81 91 ARG A N 1
ATOM 739 C CA . ARG A 1 91 ? 11.043 -18.471 -0.877 1.00 90.81 91 ARG A CA 1
ATOM 740 C C . ARG A 1 91 ? 11.272 -16.952 -0.968 1.00 90.81 91 ARG A C 1
ATOM 742 O O . ARG A 1 91 ? 10.456 -16.265 -1.578 1.00 90.81 91 ARG A O 1
ATOM 749 N N . VAL A 1 92 ? 12.387 -16.410 -0.463 1.00 93.12 92 VAL A N 1
ATOM 750 C CA . VAL A 1 92 ? 12.659 -14.954 -0.478 1.00 93.12 92 VAL A CA 1
ATOM 751 C C . VAL A 1 92 ? 12.548 -14.323 -1.868 1.00 93.12 92 VAL A C 1
ATOM 753 O O . VAL A 1 92 ? 12.002 -13.234 -1.997 1.00 93.12 92 VAL A O 1
ATOM 756 N N . MET A 1 93 ? 12.988 -15.025 -2.920 1.00 93.38 93 MET A N 1
ATOM 757 C CA . MET A 1 93 ? 12.846 -14.555 -4.302 1.00 93.38 93 MET A CA 1
ATOM 758 C C . MET A 1 93 ? 11.374 -14.382 -4.674 1.00 93.38 93 MET A C 1
ATOM 760 O O . MET A 1 93 ? 10.995 -13.361 -5.232 1.00 93.38 93 MET A O 1
ATOM 764 N N . GLU A 1 94 ? 10.539 -15.369 -4.356 1.00 93.19 94 GLU A N 1
ATOM 765 C CA . GLU A 1 94 ? 9.107 -15.304 -4.634 1.00 93.19 94 GLU A CA 1
ATOM 766 C C . GLU A 1 94 ? 8.455 -14.163 -3.851 1.00 93.19 94 GLU A C 1
ATOM 768 O O . GLU A 1 94 ? 7.732 -13.367 -4.436 1.00 93.19 94 GLU A O 1
ATOM 773 N N . MET A 1 95 ? 8.756 -14.037 -2.555 1.00 92.94 95 MET A N 1
ATOM 774 C CA . MET A 1 95 ? 8.217 -12.969 -1.707 1.00 92.94 95 MET A CA 1
ATOM 775 C C . MET A 1 95 ? 8.602 -11.585 -2.233 1.00 92.94 95 MET A C 1
ATOM 777 O O . MET A 1 95 ? 7.744 -10.711 -2.351 1.00 92.94 95 MET A O 1
ATOM 781 N N . HIS A 1 96 ? 9.871 -11.422 -2.613 1.00 94.75 96 HIS A N 1
ATOM 782 C CA . HIS A 1 96 ? 10.388 -10.190 -3.187 1.00 94.75 96 HIS A CA 1
ATOM 783 C C . HIS A 1 96 ? 9.684 -9.829 -4.496 1.00 94.75 96 HIS A C 1
ATOM 785 O O . HIS A 1 96 ? 9.214 -8.699 -4.648 1.00 94.75 96 HIS A O 1
ATOM 791 N N . GLY A 1 97 ? 9.580 -10.796 -5.412 1.00 95.62 97 GLY A N 1
ATOM 792 C CA . GLY A 1 97 ? 8.933 -10.597 -6.704 1.00 95.62 97 GLY A CA 1
ATOM 793 C C . GLY A 1 97 ? 7.439 -10.315 -6.579 1.00 95.62 97 GLY A C 1
ATOM 794 O O . GLY A 1 97 ? 6.905 -9.453 -7.271 1.00 95.62 97 GLY A O 1
ATOM 795 N N . ASN A 1 98 ? 6.766 -10.990 -5.650 1.00 94.62 98 ASN A N 1
ATOM 796 C CA . ASN A 1 98 ? 5.341 -10.818 -5.393 1.00 94.62 98 ASN A CA 1
ATOM 797 C C . ASN A 1 98 ? 5.037 -9.406 -4.859 1.00 94.62 98 ASN A C 1
ATOM 799 O O . ASN A 1 98 ? 4.166 -8.725 -5.400 1.00 94.62 98 ASN A O 1
ATOM 803 N N . TYR A 1 99 ? 5.813 -8.929 -3.874 1.00 95.25 99 TYR A N 1
ATOM 804 C CA . TYR A 1 99 ? 5.688 -7.564 -3.351 1.00 95.25 99 TYR A CA 1
ATOM 805 C C . TYR A 1 99 ? 5.944 -6.502 -4.429 1.00 95.25 99 TYR A C 1
ATOM 807 O O . TYR A 1 99 ? 5.105 -5.627 -4.639 1.00 95.25 99 TYR A O 1
ATOM 815 N N . LEU A 1 100 ? 7.070 -6.590 -5.149 1.00 96.44 100 LEU A N 1
ATOM 816 C CA . LEU A 1 100 ? 7.393 -5.604 -6.185 1.00 96.44 100 LEU A CA 1
ATOM 817 C C . LEU A 1 100 ? 6.370 -5.597 -7.308 1.00 96.44 100 LEU A C 1
ATOM 819 O O . LEU A 1 100 ? 6.009 -4.535 -7.801 1.00 96.44 100 LEU A O 1
ATOM 823 N N . THR A 1 101 ? 5.887 -6.769 -7.713 1.00 97.06 101 THR A N 1
ATOM 824 C CA . THR A 1 101 ? 4.858 -6.854 -8.747 1.00 97.06 101 THR A CA 1
ATOM 825 C C . THR A 1 101 ? 3.613 -6.102 -8.310 1.00 97.06 101 THR A C 1
ATOM 827 O O . THR A 1 101 ? 3.123 -5.278 -9.076 1.00 97.06 101 THR A O 1
ATOM 830 N N . PHE A 1 102 ? 3.141 -6.328 -7.082 1.00 93.88 102 PHE A N 1
ATOM 831 C CA . PHE A 1 102 ? 2.042 -5.563 -6.500 1.00 93.88 102 PHE A CA 1
ATOM 832 C C . PHE A 1 102 ? 2.315 -4.047 -6.552 1.00 93.88 102 PHE A C 1
ATOM 834 O O . PHE A 1 102 ? 1.501 -3.299 -7.101 1.00 93.88 102 PHE A O 1
ATOM 841 N N . GLN A 1 103 ? 3.475 -3.610 -6.058 1.00 95.94 103 GLN A N 1
ATOM 842 C CA . GLN A 1 103 ? 3.845 -2.198 -5.981 1.00 95.94 103 GLN A CA 1
ATOM 843 C C . GLN A 1 103 ? 3.853 -1.530 -7.369 1.00 95.94 103 GLN A C 1
ATOM 845 O O . GLN A 1 103 ? 3.291 -0.455 -7.593 1.00 95.94 103 GLN A O 1
ATOM 850 N N . VAL A 1 104 ? 4.439 -2.216 -8.348 1.00 97.44 104 VAL A N 1
ATOM 851 C CA . VAL A 1 104 ? 4.561 -1.756 -9.732 1.00 97.44 104 VAL A CA 1
ATOM 852 C C . VAL A 1 104 ? 3.199 -1.640 -10.424 1.00 97.44 104 VAL A C 1
ATOM 854 O O . VAL A 1 104 ? 3.049 -0.813 -11.325 1.00 97.44 104 VAL A O 1
ATOM 857 N N . MET A 1 105 ? 2.174 -2.397 -10.012 1.00 96.62 105 MET A N 1
ATOM 858 C CA . MET A 1 105 ? 0.835 -2.261 -10.604 1.00 96.62 105 MET A CA 1
ATOM 859 C C . MET A 1 105 ? 0.232 -0.878 -10.332 1.00 96.62 105 MET A C 1
ATOM 861 O O . MET A 1 105 ? -0.412 -0.306 -11.215 1.00 96.62 105 MET A O 1
ATOM 865 N N . GLY A 1 106 ? 0.462 -0.314 -9.143 1.00 96.12 106 GLY A N 1
ATOM 866 C CA . GLY A 1 106 ? 0.051 1.056 -8.840 1.00 96.12 106 GLY A CA 1
ATOM 867 C C . GLY A 1 106 ? 0.830 2.086 -9.658 1.00 96.12 106 GLY A C 1
ATOM 868 O O . GLY A 1 106 ? 0.236 3.014 -10.208 1.00 96.12 106 GLY A O 1
ATOM 869 N N . ALA A 1 107 ? 2.130 1.859 -9.866 1.00 98.06 107 ALA A N 1
ATOM 870 C CA . ALA A 1 107 ? 2.957 2.698 -10.731 1.00 98.06 107 ALA A CA 1
ATOM 871 C C . ALA A 1 107 ? 2.477 2.691 -12.197 1.00 98.06 107 ALA A C 1
ATOM 873 O O . ALA A 1 107 ? 2.390 3.753 -12.812 1.00 98.06 107 ALA A O 1
ATOM 874 N N . TYR A 1 108 ? 2.094 1.531 -12.746 1.00 98.38 108 TYR A N 1
ATOM 875 C CA . TYR A 1 108 ? 1.490 1.433 -14.084 1.00 98.38 108 TYR A CA 1
ATOM 876 C C . TYR A 1 108 ? 0.184 2.227 -14.196 1.00 98.38 108 TYR A C 1
ATOM 878 O O . TYR A 1 108 ? -0.024 2.921 -15.194 1.00 98.38 108 TYR A O 1
ATOM 886 N N . LYS A 1 109 ? -0.672 2.176 -13.167 1.00 97.25 109 LYS A N 1
ATOM 887 C CA . LYS A 1 109 ? -1.894 2.993 -13.113 1.00 97.25 109 LYS A CA 1
ATOM 888 C C . LYS A 1 109 ? -1.583 4.486 -13.072 1.00 97.25 109 LYS A C 1
ATOM 890 O O . LYS A 1 109 ? -2.198 5.236 -13.823 1.00 97.25 109 LYS A O 1
ATOM 895 N N . ALA A 1 110 ? -0.609 4.901 -12.261 1.00 97.56 110 ALA A N 1
ATOM 896 C CA . ALA A 1 110 ? -0.184 6.297 -12.154 1.00 97.56 110 ALA A CA 1
ATOM 897 C C . ALA A 1 110 ? 0.291 6.875 -13.498 1.00 97.56 110 ALA A C 1
ATOM 899 O O . ALA A 1 110 ? 0.079 8.056 -13.769 1.00 97.56 110 ALA A O 1
ATOM 900 N N . ILE A 1 111 ? 0.887 6.039 -14.356 1.00 97.69 111 ILE A N 1
ATOM 901 C CA . ILE A 1 111 ? 1.333 6.432 -15.700 1.00 97.69 111 ILE A CA 1
ATOM 902 C C . ILE A 1 111 ? 0.347 6.081 -16.820 1.00 97.69 111 ILE A C 1
ATOM 904 O O . ILE A 1 111 ? 0.665 6.297 -17.986 1.00 97.69 111 ILE A O 1
ATOM 908 N N . GLU A 1 112 ? -0.832 5.544 -16.496 1.00 97.56 112 GLU A N 1
ATOM 909 C CA . GLU A 1 112 ? -1.860 5.134 -17.465 1.00 97.56 112 GLU A CA 1
ATOM 910 C C . GLU A 1 112 ? -1.312 4.192 -18.552 1.00 97.56 112 GLU A C 1
ATOM 912 O O . GLU A 1 112 ? -1.488 4.397 -19.761 1.00 97.56 112 GLU A O 1
ATOM 917 N N . ARG A 1 113 ? -0.590 3.156 -18.123 1.00 97.81 113 ARG A N 1
ATOM 918 C CA . ARG A 1 113 ? -0.033 2.115 -18.994 1.00 97.81 113 ARG A CA 1
ATOM 919 C C . ARG A 1 113 ? -0.284 0.734 -18.403 1.00 97.81 113 ARG A C 1
ATOM 921 O O . ARG A 1 113 ? -0.641 0.593 -17.241 1.00 97.81 113 ARG A O 1
ATOM 928 N N . PHE A 1 114 ? -0.047 -0.291 -19.215 1.00 97.56 114 PHE A N 1
ATOM 929 C CA . PHE A 1 114 ? -0.107 -1.686 -18.788 1.00 97.56 114 PHE A CA 1
ATOM 930 C C . PHE A 1 114 ? 1.262 -2.363 -18.886 1.00 97.56 114 PHE A C 1
ATOM 932 O O . PHE A 1 114 ? 2.069 -1.980 -19.749 1.00 97.56 114 PHE A O 1
ATOM 939 N N . PRO A 1 115 ? 1.508 -3.400 -18.065 1.00 97.25 115 PRO A N 1
ATOM 940 C CA . PRO A 1 115 ? 2.607 -4.336 -18.260 1.00 97.25 115 PRO A CA 1
ATOM 941 C C . PRO A 1 115 ? 2.684 -4.859 -19.690 1.00 97.25 115 PRO A C 1
ATOM 943 O O . PRO A 1 115 ? 1.668 -5.090 -20.347 1.00 97.25 115 PRO A O 1
ATOM 946 N N . LYS A 1 116 ? 3.901 -5.091 -20.187 1.00 93.56 116 LYS A N 1
ATOM 947 C CA . LYS A 1 116 ? 4.087 -5.727 -21.499 1.00 93.56 116 LYS A CA 1
ATOM 948 C C . LYS A 1 116 ? 3.683 -7.202 -21.507 1.00 93.56 116 LYS A C 1
ATOM 950 O O . LYS A 1 116 ? 3.229 -7.699 -22.537 1.00 93.56 116 LYS A O 1
ATOM 955 N N . ARG A 1 117 ? 3.890 -7.916 -20.397 1.00 95.62 117 ARG A N 1
ATOM 956 C CA . ARG A 1 117 ? 3.605 -9.351 -20.284 1.00 95.62 117 ARG A CA 1
ATOM 957 C C . ARG A 1 117 ? 2.628 -9.616 -19.150 1.00 95.62 117 ARG A C 1
ATOM 959 O O . ARG A 1 117 ? 2.653 -8.930 -18.130 1.00 95.62 117 ARG A O 1
ATOM 966 N N . LYS A 1 118 ? 1.813 -10.651 -19.349 1.00 95.88 118 LYS A N 1
ATOM 967 C CA . LYS A 1 118 ? 0.940 -11.241 -18.333 1.00 95.88 118 LYS A CA 1
ATOM 968 C C . LYS A 1 118 ? 1.751 -11.613 -17.087 1.00 95.88 118 LYS A C 1
ATOM 970 O O . LYS A 1 118 ? 2.853 -12.145 -17.220 1.00 95.88 118 LYS A O 1
ATOM 975 N N . ILE A 1 119 ? 1.180 -11.391 -15.907 1.00 97.00 119 ILE A N 1
ATOM 976 C CA . ILE A 1 119 ? 1.724 -11.906 -14.650 1.00 97.00 119 ILE A CA 1
ATOM 977 C C . ILE A 1 119 ? 1.105 -13.286 -14.409 1.00 97.00 119 ILE A C 1
ATOM 979 O O . ILE A 1 119 ? -0.065 -13.385 -14.046 1.00 97.00 119 ILE A O 1
ATOM 983 N N . SER A 1 120 ? 1.857 -14.352 -14.672 1.00 96.19 120 SER A N 1
ATOM 984 C CA . SER A 1 120 ? 1.348 -15.730 -14.745 1.00 96.19 120 SER A CA 1
ATOM 985 C C . SER A 1 120 ? 1.603 -16.561 -13.488 1.00 96.1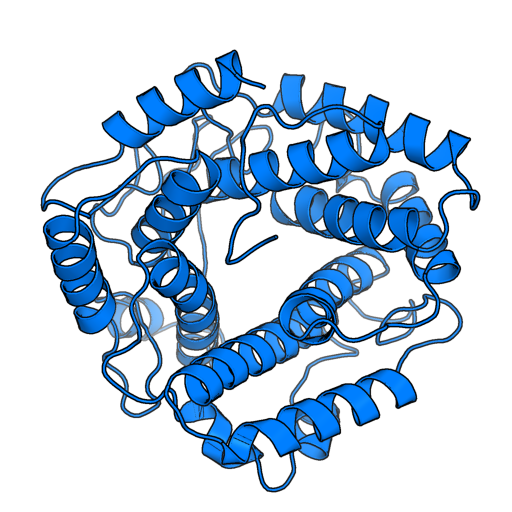9 120 SER A C 1
ATOM 987 O O . SER A 1 120 ? 1.114 -17.685 -13.414 1.00 96.19 120 SER A O 1
ATOM 989 N N . PHE A 1 121 ? 2.323 -16.042 -12.484 1.00 95.38 121 PHE A N 1
ATOM 990 C CA . PHE A 1 121 ? 2.663 -16.792 -11.267 1.00 95.38 121 PHE A CA 1
ATOM 991 C C . PHE A 1 121 ? 1.463 -17.519 -10.635 1.00 95.38 121 PHE A C 1
ATOM 993 O O . PHE A 1 121 ? 1.572 -18.687 -10.260 1.00 95.38 121 PHE A O 1
ATOM 1000 N N . TYR A 1 122 ? 0.309 -16.851 -10.540 1.00 95.62 122 TYR A N 1
ATOM 1001 C CA . TYR A 1 122 ? -0.881 -17.414 -9.900 1.00 95.62 122 TYR A CA 1
ATOM 1002 C C . TYR A 1 122 ? -1.662 -18.409 -10.767 1.00 95.62 122 TYR A C 1
ATOM 1004 O O . TYR A 1 122 ? -2.561 -19.067 -10.246 1.00 95.62 122 TYR A O 1
ATOM 1012 N N . ASP A 1 123 ? -1.295 -18.597 -12.041 1.00 96.00 123 ASP A N 1
ATOM 1013 C CA . ASP A 1 123 ? -1.966 -19.536 -12.955 1.00 96.00 123 ASP A CA 1
ATOM 1014 C C . ASP A 1 123 ? -1.984 -20.963 -12.399 1.00 96.00 123 ASP A C 1
ATOM 1016 O O . ASP A 1 123 ? -2.959 -21.694 -12.562 1.00 96.00 123 ASP A O 1
ATOM 1020 N N . GLN A 1 124 ? -0.932 -21.333 -11.667 1.00 94.88 124 GLN A N 1
ATOM 1021 C CA . GLN A 1 124 ? -0.795 -22.643 -11.032 1.00 94.88 124 GLN A CA 1
ATOM 1022 C C . GLN A 1 124 ? -1.812 -22.907 -9.906 1.00 94.88 124 GLN A C 1
ATOM 1024 O O . GLN A 1 124 ? -1.987 -24.058 -9.513 1.00 94.88 124 GLN A O 1
ATOM 1029 N N . TYR A 1 125 ? -2.467 -21.866 -9.382 1.00 95.31 125 TYR A N 1
ATOM 1030 C CA . TYR A 1 125 ? -3.408 -21.966 -8.262 1.00 95.31 125 TYR A CA 1
ATOM 1031 C C . TYR A 1 125 ? -4.869 -21.755 -8.676 1.00 95.31 125 TYR A C 1
ATOM 1033 O O . TYR A 1 125 ? -5.760 -22.055 -7.889 1.00 95.31 125 TYR A O 1
ATOM 1041 N N . LEU A 1 126 ? -5.147 -21.281 -9.898 1.00 93.25 126 LEU A N 1
ATOM 1042 C CA . LEU A 1 126 ? -6.512 -20.899 -10.301 1.00 93.25 126 LEU A CA 1
ATOM 1043 C C . LEU A 1 126 ? -7.497 -22.070 -10.306 1.00 93.25 126 LEU A C 1
ATOM 1045 O O . LEU A 1 126 ? -8.690 -21.863 -10.128 1.00 93.25 126 LEU A O 1
ATOM 1049 N N . SER A 1 127 ? -7.022 -23.298 -10.526 1.00 94.06 127 SER A N 1
ATOM 1050 C CA . SER A 1 127 ? -7.891 -24.479 -10.512 1.00 94.06 127 SER A CA 1
ATOM 1051 C C . SER A 1 127 ? -8.394 -24.854 -9.116 1.00 94.06 127 SER A C 1
ATOM 1053 O O . SER A 1 127 ? -9.310 -25.664 -9.016 1.00 94.06 127 SER A O 1
ATOM 1055 N N . ASP A 1 128 ? -7.757 -24.340 -8.060 1.00 95.50 128 ASP A N 1
ATOM 1056 C CA . ASP A 1 128 ? -8.075 -24.646 -6.662 1.00 95.50 128 ASP A CA 1
ATOM 1057 C C . ASP A 1 128 ? -7.676 -23.465 -5.756 1.00 95.50 128 ASP A C 1
ATOM 1059 O O . ASP A 1 128 ? -6.787 -23.558 -4.900 1.00 95.50 128 ASP A O 1
ATOM 1063 N N . ILE A 1 129 ? -8.299 -22.305 -6.003 1.00 97.12 129 ILE A N 1
ATOM 1064 C CA . ILE A 1 129 ? -7.937 -21.057 -5.321 1.00 97.12 129 ILE A CA 1
ATOM 1065 C C . ILE A 1 129 ? -8.284 -21.096 -3.831 1.00 97.12 129 ILE A C 1
ATOM 1067 O O . ILE A 1 129 ? -7.527 -20.580 -3.010 1.00 97.12 129 ILE A O 1
ATOM 1071 N N . GLU A 1 130 ? -9.368 -21.781 -3.455 1.00 96.62 130 GLU A N 1
ATOM 1072 C CA . GLU A 1 130 ? -9.737 -21.982 -2.051 1.00 96.62 130 GLU A CA 1
ATOM 1073 C C . GLU A 1 130 ? -8.649 -22.735 -1.284 1.00 96.62 130 GLU A C 1
ATOM 1075 O O . GLU A 1 130 ? -8.322 -22.367 -0.154 1.00 96.62 130 GLU A O 1
ATOM 1080 N N . ARG A 1 131 ? -8.036 -23.762 -1.888 1.00 96.25 131 ARG A N 1
ATOM 1081 C CA . ARG A 1 131 ? -6.922 -24.470 -1.254 1.00 96.25 131 ARG A CA 1
ATOM 1082 C C . ARG A 1 131 ? -5.696 -23.586 -1.107 1.00 96.25 131 ARG A C 1
ATOM 1084 O O . ARG A 1 131 ? -5.029 -23.681 -0.078 1.00 96.25 131 ARG A O 1
ATOM 1091 N N . TYR A 1 132 ? -5.396 -22.739 -2.093 1.00 96.56 132 TYR A N 1
ATOM 1092 C CA . TYR A 1 132 ? -4.324 -21.752 -1.956 1.00 96.56 132 TYR A CA 1
ATOM 1093 C C . TYR A 1 132 ? -4.594 -20.823 -0.764 1.00 96.56 132 TYR A C 1
ATOM 1095 O O . TYR A 1 132 ? -3.728 -20.670 0.100 1.00 96.56 132 TYR A O 1
ATOM 1103 N N . LEU A 1 133 ? -5.811 -20.281 -0.659 1.00 97.56 133 LEU A N 1
ATOM 1104 C CA . LEU A 1 133 ? -6.207 -19.436 0.467 1.00 97.56 133 LEU A CA 1
ATOM 1105 C C . LEU A 1 133 ? -6.100 -20.190 1.796 1.00 97.56 133 LEU A C 1
ATOM 1107 O O . LEU A 1 133 ? -5.489 -19.683 2.724 1.00 97.56 133 LEU A O 1
ATOM 1111 N N . GLU A 1 134 ? -6.618 -21.408 1.915 1.00 95.81 134 GLU A N 1
ATOM 1112 C CA . GLU A 1 134 ? -6.631 -22.126 3.196 1.00 95.81 134 GLU A CA 1
ATOM 1113 C C . GLU A 1 134 ? -5.250 -22.675 3.601 1.00 95.81 134 GLU A C 1
ATOM 1115 O O . GLU A 1 134 ? -4.886 -22.634 4.775 1.00 95.81 134 GLU A O 1
ATOM 1120 N N . SER A 1 135 ? -4.473 -23.199 2.647 1.00 93.62 135 SER A N 1
ATOM 1121 C CA . SER A 1 135 ? -3.255 -23.976 2.934 1.00 93.62 135 SER A CA 1
ATOM 1122 C C . SER A 1 135 ? -1.948 -23.217 2.710 1.00 93.62 135 SER A C 1
ATOM 1124 O O . SER A 1 135 ? -0.948 -23.550 3.348 1.00 93.62 135 SER A O 1
ATOM 1126 N N . ASN A 1 136 ? -1.914 -22.239 1.799 1.00 93.81 136 ASN A N 1
ATOM 1127 C CA . ASN A 1 136 ? -0.683 -21.522 1.455 1.00 93.81 136 ASN A CA 1
ATOM 1128 C C . ASN A 1 136 ? -0.572 -20.186 2.191 1.00 93.81 136 ASN A C 1
ATOM 1130 O O . ASN A 1 136 ? 0.542 -19.773 2.520 1.00 93.81 136 ASN A O 1
ATOM 1134 N N . CYS A 1 137 ? -1.694 -19.517 2.466 1.00 95.50 137 CYS A N 1
ATOM 1135 C CA . CYS A 1 137 ? -1.687 -18.290 3.255 1.00 95.50 137 CYS A CA 1
ATOM 1136 C C . CYS A 1 137 ? -1.458 -18.614 4.748 1.00 95.50 137 CYS A C 1
ATOM 1138 O O . CYS A 1 137 ? -2.191 -19.412 5.337 1.00 95.50 137 CYS A O 1
ATOM 1140 N N . PRO A 1 138 ? -0.461 -17.995 5.408 1.00 94.56 138 PRO A N 1
ATOM 1141 C CA . PRO A 1 138 ? -0.040 -18.360 6.761 1.00 94.56 138 PRO A CA 1
ATOM 1142 C C . PRO A 1 138 ? -0.944 -17.779 7.862 1.00 94.56 138 PRO A C 1
ATOM 1144 O O . PRO A 1 138 ? -0.438 -17.285 8.863 1.00 94.56 138 PRO A O 1
ATOM 1147 N N . TRP A 1 139 ? -2.267 -17.854 7.729 1.00 95.00 139 TRP A N 1
ATOM 1148 C CA . TRP A 1 139 ? -3.249 -17.152 8.571 1.00 95.00 139 TRP A CA 1
ATOM 1149 C C . TRP A 1 139 ? -2.987 -17.188 10.087 1.00 95.00 139 TRP A C 1
ATOM 1151 O O . TRP A 1 139 ? -3.077 -16.165 10.756 1.00 95.00 139 TRP A O 1
ATOM 1161 N N . ASN A 1 140 ? -2.638 -18.356 10.636 1.00 92.62 140 ASN A N 1
ATOM 1162 C CA . ASN A 1 140 ? -2.411 -18.520 12.080 1.00 92.62 140 ASN A CA 1
ATOM 1163 C C . ASN A 1 140 ? -0.994 -18.100 12.520 1.00 92.62 140 ASN A C 1
ATOM 1165 O O . ASN A 1 140 ? -0.778 -17.706 13.668 1.00 92.62 140 ASN A O 1
ATOM 1169 N N . LEU A 1 141 ? -0.010 -18.221 11.621 1.00 93.81 141 LEU A N 1
ATOM 1170 C CA . LEU A 1 141 ? 1.396 -17.902 11.896 1.00 93.81 141 LEU A CA 1
ATOM 1171 C C . LEU A 1 141 ? 1.715 -16.426 11.644 1.00 93.81 141 LEU A C 1
ATOM 1173 O O . LEU A 1 141 ? 2.555 -15.855 12.333 1.00 93.81 141 LEU A O 1
ATOM 1177 N N . SER A 1 142 ? 1.079 -15.844 10.635 1.00 95.00 142 SER A N 1
ATOM 1178 C CA . SER A 1 142 ? 1.276 -14.485 10.158 1.00 95.00 142 SER A CA 1
ATOM 1179 C C . SER A 1 142 ? 0.005 -14.016 9.436 1.00 95.00 142 SER A C 1
ATOM 1181 O O . SER A 1 142 ? -0.067 -14.114 8.208 1.00 95.00 142 SER A O 1
ATOM 1183 N N . PRO A 1 143 ? -1.029 -13.543 10.158 1.00 96.38 143 PRO A N 1
ATOM 1184 C CA . PRO A 1 143 ? -2.195 -12.933 9.516 1.00 96.38 143 PRO A CA 1
ATOM 1185 C C . PRO A 1 143 ? -1.819 -11.737 8.638 1.00 96.38 143 PRO A C 1
ATOM 1187 O O . PRO A 1 143 ? -2.427 -11.554 7.586 1.00 96.38 143 PRO A O 1
ATOM 1190 N N . TRP A 1 144 ? -0.773 -10.983 8.998 1.00 96.75 144 TRP A N 1
ATOM 1191 C CA . TRP A 1 144 ? -0.245 -9.920 8.144 1.00 96.75 144 TRP A CA 1
ATOM 1192 C C . TRP A 1 144 ? 0.257 -10.499 6.818 1.00 96.75 144 TRP A C 1
ATOM 1194 O O . TRP A 1 144 ? -0.160 -10.061 5.748 1.00 96.75 144 TRP A O 1
ATOM 1204 N N . GLY A 1 145 ? 1.083 -11.548 6.872 1.00 95.31 145 GLY A N 1
ATOM 1205 C CA . GLY A 1 145 ? 1.586 -12.218 5.673 1.00 95.31 145 GLY A CA 1
ATOM 1206 C C . GLY A 1 145 ? 0.473 -12.829 4.821 1.00 95.31 145 GLY A C 1
ATOM 1207 O O . GLY A 1 145 ? 0.504 -12.707 3.600 1.00 95.31 145 GLY A O 1
ATOM 1208 N N . ALA A 1 146 ? -0.534 -13.442 5.446 1.00 96.94 146 ALA A N 1
ATOM 1209 C CA . ALA A 1 146 ? -1.699 -13.969 4.743 1.00 96.94 146 ALA A CA 1
ATOM 1210 C C . ALA A 1 146 ? -2.481 -12.863 4.027 1.00 96.94 146 ALA A C 1
ATOM 1212 O O . ALA A 1 146 ? -2.758 -12.993 2.836 1.00 96.94 146 ALA A O 1
ATOM 1213 N N . GLY A 1 147 ? -2.751 -11.754 4.718 1.00 97.75 147 GLY A N 1
ATOM 1214 C CA . GLY A 1 147 ? -3.400 -10.591 4.128 1.00 97.75 147 GLY A CA 1
ATOM 1215 C C . GLY A 1 147 ? -2.620 -10.017 2.949 1.00 97.75 147 GLY A C 1
ATOM 1216 O O . GLY A 1 147 ? -3.192 -9.835 1.880 1.00 97.75 147 GLY A O 1
ATOM 1217 N N . GLY A 1 148 ? -1.303 -9.843 3.098 1.00 96.38 148 GLY A N 1
ATOM 1218 C CA . GLY A 1 148 ? -0.421 -9.391 2.016 1.00 96.38 148 GLY A CA 1
ATOM 1219 C C . GLY A 1 148 ? -0.389 -10.342 0.813 1.00 96.38 148 GLY A C 1
ATOM 1220 O O . GLY A 1 148 ? -0.362 -9.899 -0.331 1.00 96.38 148 GLY A O 1
ATOM 1221 N N . MET A 1 149 ? -0.454 -11.660 1.033 1.00 96.75 149 MET A N 1
ATOM 1222 C CA . MET A 1 149 ? -0.553 -12.631 -0.065 1.00 96.75 149 MET A CA 1
ATOM 1223 C C . MET A 1 149 ? -1.876 -12.513 -0.829 1.00 96.75 149 MET A C 1
ATOM 1225 O O . MET A 1 149 ? -1.868 -12.589 -2.058 1.00 96.75 149 MET A O 1
ATOM 1229 N N . VAL A 1 150 ? -2.999 -12.331 -0.127 1.00 97.94 150 VAL A N 1
ATOM 1230 C CA . VAL A 1 150 ? -4.319 -12.149 -0.759 1.00 97.94 150 VAL A CA 1
ATOM 1231 C C . VAL A 1 150 ? -4.394 -10.822 -1.508 1.00 97.94 150 VAL A C 1
ATOM 1233 O O . VAL A 1 150 ? -4.931 -10.758 -2.610 1.00 97.94 150 VAL A O 1
ATOM 1236 N N . ASP A 1 151 ? -3.808 -9.780 -0.938 1.00 97.94 151 ASP A N 1
ATOM 1237 C CA . ASP A 1 151 ? -3.717 -8.447 -1.518 1.00 97.94 151 ASP A CA 1
ATOM 1238 C C . ASP A 1 151 ? -2.940 -8.433 -2.839 1.00 97.94 151 ASP A C 1
ATOM 1240 O O . ASP A 1 151 ? -3.440 -7.974 -3.872 1.00 97.94 151 ASP A O 1
ATOM 1244 N N . ASN A 1 152 ? -1.745 -9.032 -2.833 1.00 96.69 152 ASN A N 1
ATOM 1245 C CA . ASN A 1 152 ? -0.935 -9.153 -4.036 1.00 96.69 152 ASN A CA 1
ATOM 1246 C C . ASN A 1 152 ? -1.655 -9.982 -5.102 1.00 96.69 152 ASN A C 1
ATOM 1248 O O . ASN A 1 152 ? -1.702 -9.571 -6.261 1.00 96.69 152 ASN A O 1
ATOM 1252 N N . LEU A 1 153 ? -2.247 -11.120 -4.716 1.00 97.38 153 LEU A N 1
ATOM 1253 C CA . LEU A 1 153 ? -3.068 -11.944 -5.603 1.00 97.38 153 LEU A CA 1
ATOM 1254 C C . LEU A 1 153 ? -4.183 -11.105 -6.237 1.00 97.38 153 LEU A C 1
ATOM 1256 O O . LEU A 1 153 ? -4.219 -10.979 -7.458 1.00 97.38 153 LEU A O 1
ATOM 1260 N N . GLY A 1 154 ? -5.044 -10.477 -5.434 1.00 97.75 154 GLY A N 1
ATOM 1261 C CA . GLY A 1 154 ? -6.173 -9.682 -5.917 1.00 97.75 154 GLY A CA 1
ATOM 1262 C C . GLY A 1 154 ? -5.748 -8.528 -6.828 1.00 97.75 154 GLY A C 1
ATOM 1263 O O . GLY A 1 154 ? -6.347 -8.328 -7.890 1.00 97.75 154 GLY A O 1
ATOM 1264 N N . THR A 1 155 ? -4.664 -7.830 -6.486 1.00 97.38 155 THR A N 1
ATOM 1265 C CA . THR A 1 155 ? -4.118 -6.731 -7.296 1.00 97.38 155 THR A CA 1
ATOM 1266 C C . THR A 1 155 ? -3.548 -7.214 -8.629 1.00 97.38 155 THR A C 1
ATOM 1268 O O . THR A 1 155 ? -3.799 -6.607 -9.675 1.00 97.38 155 THR A O 1
ATOM 1271 N N . ILE A 1 156 ? -2.824 -8.332 -8.625 1.00 96.50 156 ILE A N 1
ATOM 1272 C CA . ILE A 1 156 ? -2.261 -8.937 -9.837 1.00 96.50 156 ILE A CA 1
ATOM 1273 C C . ILE A 1 156 ? -3.370 -9.459 -10.753 1.00 96.50 156 ILE A C 1
ATOM 1275 O O . ILE A 1 156 ? -3.333 -9.204 -11.960 1.00 96.50 156 ILE A O 1
ATOM 1279 N N . LEU A 1 157 ? -4.389 -10.118 -10.191 1.00 97.31 157 LEU A N 1
ATOM 1280 C CA . LEU A 1 157 ? -5.569 -10.530 -10.951 1.00 97.31 157 LEU A CA 1
ATOM 1281 C C . LEU A 1 157 ? -6.237 -9.319 -11.606 1.00 97.31 157 LEU A C 1
ATOM 1283 O O . LEU A 1 157 ? -6.542 -9.373 -12.796 1.00 97.31 157 LEU A O 1
ATOM 1287 N N . LYS A 1 158 ? -6.379 -8.199 -10.882 1.00 97.44 158 LYS A N 1
ATOM 1288 C CA . LYS A 1 158 ? -7.003 -6.982 -11.421 1.00 97.44 158 LYS A CA 1
ATOM 1289 C C . LYS A 1 158 ? -6.238 -6.458 -12.625 1.00 97.44 158 LYS A C 1
ATOM 1291 O O . LYS A 1 158 ? -6.854 -6.125 -13.635 1.00 97.44 158 LYS A O 1
ATOM 1296 N N . CYS A 1 159 ? -4.911 -6.411 -12.529 1.00 97.06 159 CYS A N 1
ATOM 1297 C CA . CYS A 1 159 ? -4.070 -5.987 -13.641 1.00 97.06 159 CYS A CA 1
ATOM 1298 C C . CYS A 1 159 ? -4.258 -6.894 -14.863 1.00 97.06 159 CYS A C 1
ATOM 1300 O O . CYS A 1 159 ? -4.523 -6.406 -15.960 1.00 97.06 159 CYS A O 1
ATOM 1302 N N . ASN A 1 160 ? -4.210 -8.215 -14.676 1.00 97.56 160 ASN A N 1
ATOM 1303 C CA . ASN A 1 160 ? -4.426 -9.152 -15.774 1.00 97.56 160 ASN A CA 1
ATOM 1304 C C . ASN A 1 160 ? -5.836 -9.005 -16.394 1.00 97.56 160 ASN A C 1
ATOM 1306 O O . ASN A 1 160 ? -5.972 -9.027 -17.618 1.00 97.56 160 ASN A O 1
ATOM 1310 N N . ILE A 1 161 ? -6.880 -8.798 -15.584 1.00 97.62 161 ILE A N 1
ATOM 1311 C CA . ILE A 1 161 ? -8.251 -8.536 -16.065 1.00 97.62 161 ILE A CA 1
ATOM 1312 C C . ILE A 1 161 ? -8.299 -7.271 -16.930 1.00 97.62 161 ILE A C 1
ATOM 1314 O O . ILE A 1 161 ? -8.957 -7.267 -17.977 1.00 97.62 161 ILE A O 1
ATOM 1318 N N . ASP A 1 162 ? -7.600 -6.214 -16.511 1.00 96.56 162 ASP A N 1
ATOM 1319 C CA . ASP A 1 162 ? -7.524 -4.941 -17.236 1.00 96.56 162 ASP A CA 1
ATOM 1320 C C . ASP A 1 162 ? -6.719 -5.062 -18.538 1.00 96.56 162 ASP A C 1
ATOM 1322 O O . ASP A 1 162 ? -7.036 -4.403 -19.526 1.00 96.56 162 ASP A O 1
ATOM 1326 N N . MET A 1 163 ? -5.747 -5.977 -18.580 1.00 96.75 163 MET A N 1
ATOM 1327 C CA . MET A 1 163 ? -5.028 -6.375 -19.796 1.00 96.75 163 MET A CA 1
ATOM 1328 C C . MET A 1 163 ? -5.849 -7.283 -20.731 1.00 96.75 163 MET A C 1
ATOM 1330 O O . MET A 1 163 ? -5.394 -7.594 -21.832 1.00 96.75 163 MET A O 1
ATOM 1334 N N . GLY A 1 164 ? -7.052 -7.704 -20.325 1.00 97.25 164 GLY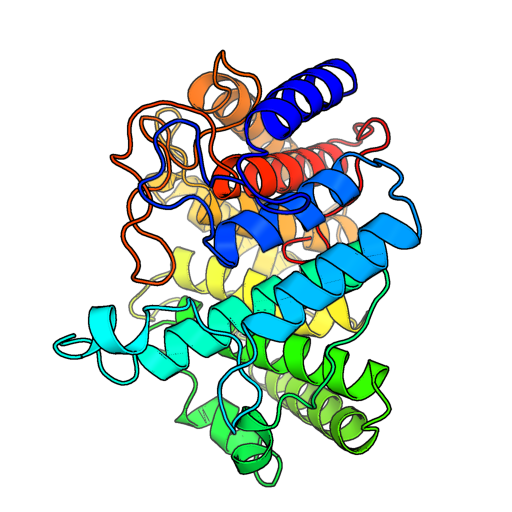 A N 1
ATOM 1335 C CA . GLY A 1 164 ? -7.979 -8.491 -21.144 1.00 97.25 164 GLY A CA 1
ATOM 1336 C C . GLY A 1 164 ? -8.029 -9.992 -20.841 1.00 97.25 164 GLY A C 1
ATOM 1337 O O . GLY A 1 164 ? -8.757 -10.708 -21.527 1.00 97.25 164 GLY A O 1
ATOM 1338 N N . PHE A 1 165 ? -7.322 -10.479 -19.817 1.00 96.62 165 PHE A N 1
ATOM 1339 C CA . PHE A 1 165 ? -7.403 -11.874 -19.363 1.00 96.62 165 PHE A CA 1
ATOM 1340 C C . PHE A 1 165 ? -8.646 -12.071 -18.484 1.00 96.62 165 PHE A C 1
ATOM 1342 O O . PHE A 1 165 ? -8.606 -11.957 -17.259 1.00 96.62 165 PHE A O 1
ATOM 1349 N N . LYS A 1 166 ? -9.799 -12.281 -19.122 1.00 94.94 166 LYS A N 1
ATOM 1350 C CA . LYS A 1 166 ? -11.109 -12.306 -18.451 1.00 94.94 166 LYS A CA 1
ATOM 1351 C C . LYS A 1 166 ? -11.367 -13.554 -17.609 1.00 94.94 166 LYS A C 1
ATOM 1353 O O . LYS A 1 166 ? -12.249 -13.531 -16.757 1.00 94.94 166 LYS A O 1
ATOM 1358 N N . GLU A 1 167 ? -10.578 -14.611 -17.773 1.00 92.56 167 GLU A N 1
ATOM 1359 C CA . GLU A 1 167 ? -10.673 -15.833 -16.968 1.00 92.56 167 GLU A CA 1
ATOM 1360 C C . GLU A 1 167 ? -10.511 -15.588 -15.455 1.00 92.56 167 GLU A C 1
ATOM 1362 O O . GLU A 1 167 ? -11.060 -16.339 -14.650 1.00 92.56 167 GLU A O 1
ATOM 1367 N N . TYR A 1 168 ? -9.822 -14.515 -15.060 1.00 96.19 168 TYR A N 1
ATOM 1368 C CA . TYR A 1 168 ? -9.593 -14.168 -13.657 1.00 96.19 168 TYR A CA 1
ATOM 1369 C C . TYR A 1 168 ? -10.781 -13.496 -12.964 1.00 96.19 168 TYR A C 1
ATOM 1371 O O . TYR A 1 168 ? -10.796 -13.446 -11.736 1.00 96.19 168 TYR A O 1
ATOM 1379 N N . GLU A 1 169 ? -11.777 -12.997 -13.706 1.00 96.25 169 GLU A N 1
ATOM 1380 C CA . GLU A 1 169 ? -12.964 -12.364 -13.107 1.00 96.25 169 GLU A CA 1
ATOM 1381 C C . GLU A 1 169 ? -13.727 -13.362 -12.221 1.00 96.25 169 GLU A C 1
ATOM 1383 O O . GLU A 1 169 ? -14.129 -13.031 -11.112 1.00 96.25 169 GLU A O 1
ATOM 1388 N N . LYS A 1 170 ? -13.821 -14.627 -12.646 1.00 96.19 170 LYS A N 1
ATOM 1389 C CA . LYS A 1 170 ? -14.420 -15.691 -11.826 1.00 96.19 170 LYS A CA 1
ATOM 1390 C C . LYS A 1 170 ? -13.595 -15.996 -10.572 1.00 96.19 170 LYS A C 1
ATOM 1392 O O . LYS A 1 170 ? -14.149 -16.303 -9.525 1.00 96.19 170 LYS A O 1
ATOM 1397 N N . ILE A 1 171 ? -12.271 -15.911 -10.677 1.00 97.69 171 ILE A N 1
ATOM 1398 C CA . ILE A 1 171 ? -11.364 -16.247 -9.575 1.00 97.69 171 ILE A CA 1
ATOM 1399 C C . ILE A 1 171 ? -11.467 -15.214 -8.453 1.00 97.69 171 ILE A C 1
ATOM 1401 O O . ILE A 1 171 ? -11.452 -15.591 -7.285 1.00 97.69 171 ILE A O 1
ATOM 1405 N N . ILE A 1 172 ? -11.611 -13.921 -8.773 1.00 97.88 172 ILE A N 1
ATOM 1406 C CA . ILE A 1 172 ? -11.821 -12.913 -7.726 1.00 97.88 172 ILE A CA 1
ATOM 1407 C C . ILE A 1 172 ? -13.162 -13.104 -7.005 1.00 97.88 172 ILE A C 1
ATOM 1409 O O . ILE A 1 172 ? -13.221 -12.902 -5.793 1.00 97.88 172 ILE A O 1
ATOM 1413 N N . ASP A 1 173 ? -14.209 -13.550 -7.705 1.00 97.19 173 ASP A N 1
ATOM 1414 C CA . ASP A 1 173 ? -15.483 -13.893 -7.066 1.00 97.19 173 ASP A CA 1
ATOM 1415 C C . ASP A 1 173 ? -15.314 -15.049 -6.073 1.00 97.19 173 ASP A C 1
ATOM 1417 O O . ASP A 1 173 ? -15.726 -14.917 -4.922 1.00 97.19 173 ASP A O 1
ATOM 1421 N N . GLU A 1 174 ? -14.620 -16.122 -6.464 1.00 98.06 174 GLU A N 1
ATOM 1422 C CA . GLU A 1 174 ? -14.323 -17.262 -5.581 1.00 98.06 174 GLU A CA 1
ATOM 1423 C C . GLU A 1 174 ? -13.476 -16.856 -4.360 1.00 98.06 174 GLU A C 1
ATOM 1425 O O . GLU A 1 174 ? -13.736 -17.303 -3.241 1.00 98.06 174 GLU A O 1
ATOM 1430 N N . ILE A 1 175 ? -12.493 -15.964 -4.543 1.00 98.44 175 ILE A N 1
ATOM 1431 C CA . ILE A 1 175 ? -11.699 -15.417 -3.433 1.00 98.44 175 ILE A CA 1
ATOM 1432 C C . ILE A 1 175 ? -12.603 -14.669 -2.450 1.00 98.44 175 ILE A C 1
ATOM 1434 O O . ILE A 1 175 ? -12.532 -14.926 -1.251 1.00 98.44 175 ILE A O 1
ATOM 1438 N N . ILE A 1 176 ? -13.460 -13.763 -2.928 1.00 98.38 176 ILE A N 1
ATOM 1439 C CA . ILE A 1 176 ? -14.336 -12.963 -2.058 1.00 98.38 176 ILE A CA 1
ATOM 1440 C C . ILE A 1 176 ? -15.364 -13.843 -1.343 1.00 98.38 176 ILE A C 1
ATOM 1442 O O . ILE A 1 176 ? -15.571 -13.668 -0.146 1.00 98.38 176 ILE A O 1
ATOM 1446 N N . GLU A 1 177 ? -15.951 -14.828 -2.023 1.00 98.00 177 GLU A N 1
ATOM 1447 C CA . GLU A 1 177 ? -16.869 -15.787 -1.395 1.00 98.00 177 GLU A CA 1
ATOM 1448 C C . GLU A 1 177 ? -16.190 -16.570 -0.263 1.00 98.00 177 GLU A C 1
ATOM 1450 O O . GLU A 1 177 ? -16.759 -16.738 0.823 1.00 98.00 177 GLU A O 1
ATOM 1455 N N . TRP A 1 178 ? -14.949 -17.014 -0.481 1.00 98.19 178 TRP A N 1
ATOM 1456 C CA . TRP A 1 178 ? -14.164 -17.665 0.562 1.00 98.19 178 TRP A CA 1
ATOM 1457 C C . TRP A 1 178 ? -13.877 -16.707 1.724 1.00 98.19 178 TRP A C 1
ATOM 1459 O O . TRP A 1 178 ? -14.014 -17.098 2.886 1.00 98.19 178 TRP A O 1
ATOM 1469 N N . LEU A 1 179 ? -13.514 -15.455 1.437 1.00 98.25 179 LEU A N 1
ATOM 1470 C CA . LEU A 1 179 ? -13.243 -14.439 2.453 1.00 98.25 179 LEU A CA 1
ATOM 1471 C C . LEU A 1 179 ? -14.480 -14.142 3.302 1.00 98.25 179 LEU A C 1
ATOM 1473 O O . LEU A 1 179 ? -14.378 -14.160 4.529 1.00 98.25 179 LEU A O 1
ATOM 1477 N N . ASP A 1 180 ? -15.643 -13.946 2.687 1.00 97.81 180 ASP A N 1
ATOM 1478 C CA . ASP A 1 180 ? -16.900 -13.674 3.391 1.00 97.81 180 ASP A CA 1
ATOM 1479 C C . ASP A 1 180 ? -17.267 -14.827 4.338 1.00 97.81 180 ASP A C 1
ATOM 1481 O O . ASP A 1 180 ? -17.675 -14.608 5.480 1.00 97.81 180 ASP A O 1
ATOM 1485 N N . LYS A 1 181 ? -17.050 -16.073 3.900 1.00 97.19 181 LYS A N 1
ATOM 1486 C CA . LYS A 1 181 ? -17.296 -17.279 4.704 1.00 97.19 181 LYS A CA 1
ATOM 1487 C C . LYS A 1 181 ? -16.319 -17.446 5.874 1.00 97.19 181 LYS A C 1
ATOM 1489 O O . LYS A 1 181 ? -16.669 -18.083 6.866 1.00 97.19 181 LYS A O 1
ATOM 1494 N N . ASN A 1 182 ? -15.099 -16.923 5.752 1.00 96.62 182 ASN A N 1
ATOM 1495 C CA . ASN A 1 182 ? -14.011 -17.125 6.715 1.00 96.62 182 ASN A CA 1
ATOM 1496 C C . ASN A 1 182 ? -13.715 -15.894 7.588 1.00 96.62 182 ASN A C 1
ATOM 1498 O O . ASN A 1 182 ? -12.749 -15.914 8.358 1.00 96.62 182 ASN A O 1
ATOM 1502 N N . GLN A 1 183 ? -14.519 -14.833 7.487 1.00 97.38 183 GLN A N 1
ATOM 1503 C CA . GLN A 1 183 ? -14.388 -13.654 8.336 1.00 97.38 183 GLN A CA 1
ATOM 1504 C C . GLN A 1 183 ? -14.817 -13.979 9.775 1.00 97.38 183 GLN A C 1
ATOM 1506 O O . GLN A 1 183 ? -15.944 -14.410 10.025 1.00 97.38 183 GLN A O 1
ATOM 1511 N N . ASP A 1 184 ? -13.944 -13.708 10.736 1.00 96.88 184 ASP A N 1
ATOM 1512 C CA . ASP A 1 184 ? -14.145 -13.949 12.164 1.00 96.88 184 ASP A CA 1
ATOM 1513 C C . ASP A 1 184 ? -15.215 -13.009 12.758 1.00 96.88 184 ASP A C 1
ATOM 1515 O O . ASP A 1 184 ? -15.321 -11.835 12.392 1.00 96.88 184 ASP A O 1
ATOM 1519 N N . ASP A 1 185 ? -16.081 -13.526 13.634 1.00 95.69 185 ASP A N 1
ATOM 1520 C CA . ASP A 1 185 ? -17.198 -12.769 14.233 1.00 95.69 185 ASP A CA 1
ATOM 1521 C C . ASP A 1 185 ? -16.761 -11.852 15.381 1.00 95.69 185 ASP A C 1
ATOM 1523 O O . ASP A 1 185 ? -17.418 -10.843 15.655 1.00 95.69 185 ASP A O 1
ATOM 1527 N N . GLU A 1 186 ? -15.660 -12.185 16.054 1.00 95.19 186 GLU A N 1
ATOM 1528 C CA . GLU A 1 186 ? -15.197 -11.437 17.220 1.00 95.19 186 GLU A CA 1
ATOM 1529 C C . GLU A 1 186 ? -14.379 -10.213 16.814 1.00 95.19 186 GLU A C 1
ATOM 1531 O O . GLU A 1 186 ? -14.664 -9.100 17.260 1.00 95.19 186 GLU A O 1
ATOM 1536 N N . SER A 1 187 ? -13.386 -10.415 15.949 1.00 95.62 187 SER A N 1
ATOM 1537 C CA . SER A 1 187 ? -12.501 -9.358 15.456 1.00 95.62 187 SER A CA 1
ATOM 1538 C C . SER A 1 187 ? -13.074 -8.594 14.261 1.00 95.62 187 SER A C 1
ATOM 1540 O O . SER A 1 187 ? -12.712 -7.438 14.038 1.00 95.62 187 SER A O 1
ATOM 1542 N N . GLY A 1 188 ? -13.955 -9.224 13.477 1.00 97.50 188 GLY A N 1
ATOM 1543 C CA . GLY A 1 188 ? -14.363 -8.719 12.165 1.00 97.50 188 GLY A CA 1
ATOM 1544 C C . GLY A 1 188 ? -13.289 -8.871 11.078 1.00 97.50 188 GLY A C 1
ATOM 1545 O O . GLY A 1 188 ? -13.474 -8.355 9.982 1.00 97.50 188 GLY A O 1
ATOM 1546 N N . LEU A 1 189 ? -12.173 -9.551 11.353 1.00 97.44 189 LEU A N 1
ATOM 1547 C CA . LEU A 1 189 ? -11.044 -9.737 10.432 1.00 97.44 189 LEU A CA 1
ATOM 1548 C C . LEU A 1 189 ? -10.880 -11.226 10.072 1.00 97.44 189 LEU A C 1
ATOM 1550 O O . LEU A 1 189 ? -11.729 -12.047 10.399 1.00 97.44 189 LEU A O 1
ATOM 1554 N N . TRP A 1 190 ? -9.818 -11.613 9.363 1.00 95.38 190 TRP A N 1
ATOM 1555 C CA . TRP A 1 190 ? -9.644 -12.987 8.861 1.00 95.38 190 TRP A CA 1
ATOM 1556 C C . TRP A 1 190 ? -8.734 -13.827 9.748 1.00 95.38 190 TRP A C 1
ATOM 1558 O O . TRP A 1 190 ? -7.654 -14.203 9.314 1.00 95.38 190 TRP A O 1
ATOM 1568 N N . ARG A 1 191 ? -9.186 -14.076 10.984 1.00 89.81 191 ARG A N 1
ATOM 1569 C CA . ARG A 1 191 ? -8.754 -15.046 12.021 1.00 89.81 191 ARG A CA 1
ATOM 1570 C C . ARG A 1 191 ? -9.009 -14.425 13.397 1.00 89.81 191 ARG A C 1
ATOM 1572 O O . ARG A 1 191 ? -9.212 -13.221 13.522 1.00 89.81 191 ARG A O 1
ATOM 1579 N N . ASN A 1 192 ? -9.000 -15.261 14.430 1.00 87.94 192 ASN A N 1
ATOM 1580 C CA . ASN A 1 192 ? -9.174 -14.797 15.797 1.00 87.94 192 ASN A CA 1
ATOM 1581 C C . ASN A 1 192 ? -7.890 -14.149 16.356 1.00 87.94 192 ASN A C 1
ATOM 1583 O O . ASN A 1 192 ? -6.800 -14.199 15.770 1.00 87.94 192 ASN A O 1
ATOM 1587 N N . LYS A 1 193 ? -8.032 -13.543 17.537 1.00 87.94 193 LYS A N 1
ATOM 1588 C CA . LYS A 1 193 ? -6.945 -12.864 18.256 1.00 87.94 193 LYS A CA 1
ATOM 1589 C C . LYS A 1 193 ? -5.856 -13.816 18.768 1.00 87.94 193 LYS A C 1
ATOM 1591 O O . LYS A 1 193 ? -4.745 -13.360 19.021 1.00 87.94 193 LYS A O 1
ATOM 1596 N N . ASP A 1 194 ? -6.129 -15.120 18.830 1.00 88.56 194 ASP A N 1
ATOM 1597 C CA . ASP A 1 194 ? -5.200 -16.173 19.269 1.00 88.56 194 ASP A CA 1
ATOM 1598 C C . ASP A 1 194 ? -4.225 -16.604 18.151 1.00 88.56 194 ASP A C 1
ATOM 1600 O O . ASP A 1 194 ? -3.908 -17.782 17.969 1.00 88.56 194 ASP A O 1
ATOM 1604 N N . ASN A 1 195 ? -3.729 -15.637 17.381 1.00 91.75 195 ASN A N 1
ATOM 1605 C CA . ASN A 1 195 ? -2.714 -15.836 16.351 1.00 91.75 195 ASN A CA 1
ATOM 1606 C C . ASN A 1 195 ? -1.332 -15.368 16.849 1.00 91.75 195 ASN A C 1
ATOM 1608 O O . ASN A 1 195 ? -1.208 -14.664 17.852 1.00 91.75 195 ASN A O 1
ATOM 1612 N N . ARG A 1 196 ? -0.260 -15.723 16.132 1.00 93.31 196 ARG A N 1
ATOM 1613 C CA . ARG A 1 196 ? 1.115 -15.409 16.575 1.00 93.31 196 ARG A CA 1
ATOM 1614 C C . ARG A 1 196 ? 1.514 -13.931 16.503 1.00 93.31 196 ARG A C 1
ATOM 1616 O O . ARG A 1 196 ? 2.507 -13.568 17.127 1.00 93.31 196 ARG A O 1
ATOM 1623 N N . GLN A 1 197 ? 0.798 -13.104 15.746 1.00 94.62 197 GLN A N 1
ATOM 1624 C CA . GLN A 1 197 ? 1.076 -11.670 15.584 1.00 94.62 197 GLN A CA 1
ATOM 1625 C C . GLN A 1 197 ? 0.087 -10.773 16.351 1.00 94.62 197 GLN A C 1
ATOM 1627 O O . GLN A 1 197 ? 0.167 -9.548 16.252 1.00 94.62 197 GLN A O 1
ATOM 1632 N N . GLY A 1 198 ? -0.829 -11.367 17.122 1.00 95.50 198 GLY A N 1
ATOM 1633 C CA . GLY A 1 198 ? -1.820 -10.650 17.918 1.00 95.50 198 GLY A CA 1
ATOM 1634 C C . GLY A 1 198 ? -2.776 -9.795 17.081 1.00 95.50 198 GLY A C 1
ATOM 1635 O O . GLY A 1 198 ? -3.016 -10.056 15.901 1.00 95.50 198 GLY A O 1
ATOM 1636 N N . ILE A 1 199 ? -3.345 -8.771 17.719 1.00 97.25 199 ILE A N 1
ATOM 1637 C CA . ILE A 1 199 ? -4.336 -7.876 17.105 1.00 97.25 199 ILE A CA 1
ATOM 1638 C C . ILE A 1 199 ? -3.702 -7.044 15.989 1.00 97.25 199 ILE A C 1
ATOM 1640 O O . ILE A 1 199 ? -4.259 -6.956 14.899 1.00 97.25 199 ILE A O 1
ATOM 1644 N N . ASN A 1 200 ? -2.505 -6.513 16.226 1.00 97.44 200 ASN A N 1
ATOM 1645 C CA . ASN A 1 200 ? -1.775 -5.729 15.243 1.00 97.44 200 ASN A CA 1
ATOM 1646 C C . ASN A 1 200 ? -1.610 -6.460 13.904 1.00 97.44 200 ASN A C 1
ATOM 1648 O O . ASN A 1 200 ? -1.955 -5.914 12.856 1.00 97.44 200 ASN A O 1
ATOM 1652 N N . GLY A 1 201 ? -1.161 -7.719 13.928 1.00 97.31 201 GLY A N 1
ATOM 1653 C CA . GLY A 1 201 ? -1.030 -8.517 12.709 1.00 97.31 201 GLY A CA 1
ATOM 1654 C C . GLY A 1 201 ? -2.361 -8.760 11.993 1.00 97.31 201 GLY A C 1
ATOM 1655 O O . GLY A 1 201 ? -2.385 -8.797 10.764 1.00 97.31 201 GLY A O 1
ATOM 1656 N N . LEU A 1 202 ? -3.470 -8.887 12.733 1.00 97.12 202 LEU A N 1
ATOM 1657 C CA . LEU A 1 202 ? -4.806 -8.994 12.135 1.00 97.12 202 LEU A CA 1
ATOM 1658 C C . LEU A 1 202 ? -5.203 -7.709 11.421 1.00 97.12 202 LEU A C 1
ATOM 1660 O O . LEU A 1 202 ? -5.711 -7.789 10.307 1.00 97.12 202 LEU A O 1
ATOM 1664 N N . VAL A 1 203 ? -4.989 -6.543 12.039 1.00 98.44 203 VAL A N 1
ATOM 1665 C CA . VAL A 1 203 ? -5.363 -5.254 11.437 1.00 98.44 203 VAL A CA 1
ATOM 1666 C C . VAL A 1 203 ? -4.543 -4.991 10.178 1.00 98.44 203 VAL A C 1
ATOM 1668 O O . VAL A 1 203 ? -5.131 -4.680 9.145 1.00 98.44 203 VAL A O 1
ATOM 1671 N N . ASN A 1 204 ? -3.220 -5.188 10.233 1.00 98.38 204 ASN A N 1
ATOM 1672 C CA . ASN A 1 204 ? -2.354 -5.026 9.059 1.00 98.38 204 ASN A CA 1
ATOM 1673 C C . ASN A 1 204 ? -2.773 -6.009 7.945 1.00 98.38 204 ASN A C 1
ATOM 1675 O O . ASN A 1 204 ? -3.013 -5.618 6.804 1.00 98.38 204 ASN A O 1
ATOM 1679 N N . GLY A 1 205 ? -2.976 -7.291 8.278 1.00 98.12 205 GLY A N 1
ATOM 1680 C CA . GLY A 1 205 ? -3.458 -8.290 7.317 1.00 98.12 205 GLY A CA 1
ATOM 1681 C C . GLY A 1 205 ? -4.828 -7.951 6.720 1.00 98.12 205 GLY A C 1
ATOM 1682 O O . GLY A 1 205 ? -5.031 -8.092 5.515 1.00 98.12 205 GLY A O 1
ATOM 1683 N N . GLY A 1 206 ? -5.752 -7.461 7.544 1.00 98.31 206 GLY A N 1
ATOM 1684 C CA . GLY A 1 206 ? -7.075 -7.012 7.127 1.00 98.31 206 GLY A CA 1
ATOM 1685 C C . GLY A 1 206 ? -7.024 -5.828 6.172 1.00 98.31 206 GLY A C 1
ATOM 1686 O O . GLY A 1 206 ? -7.686 -5.865 5.139 1.00 98.31 206 GLY A O 1
ATOM 1687 N N . TYR A 1 207 ? -6.211 -4.813 6.475 1.00 98.56 207 TYR A N 1
ATOM 1688 C CA . TYR A 1 207 ? -5.986 -3.678 5.580 1.00 98.56 207 TYR A CA 1
ATOM 1689 C C . TYR A 1 207 ? -5.526 -4.149 4.197 1.00 98.56 207 TYR A C 1
ATOM 1691 O O . TYR A 1 207 ? -6.180 -3.830 3.202 1.00 98.56 207 TYR A O 1
ATOM 1699 N N . HIS A 1 208 ? -4.454 -4.945 4.147 1.00 98.19 208 HIS A N 1
ATOM 1700 C CA . HIS A 1 208 ? -3.885 -5.450 2.901 1.00 98.19 208 HIS A CA 1
ATOM 1701 C C . HIS A 1 208 ? -4.932 -6.205 2.083 1.00 98.19 208 HIS A C 1
ATOM 1703 O O . HIS A 1 208 ? -5.273 -5.842 0.955 1.00 98.19 208 HIS A O 1
ATOM 1709 N N . LEU A 1 209 ? -5.509 -7.230 2.699 1.00 97.69 209 LEU A N 1
ATOM 1710 C CA . LEU A 1 209 ? -6.508 -8.083 2.080 1.00 97.69 209 LEU A CA 1
ATOM 1711 C C . LEU A 1 209 ? -7.674 -7.274 1.529 1.00 97.69 209 LEU A C 1
ATOM 1713 O O . LEU A 1 209 ? -8.046 -7.447 0.368 1.00 97.69 209 LEU A O 1
ATOM 1717 N N . MET A 1 210 ? -8.243 -6.380 2.340 1.00 98.38 210 MET A N 1
ATOM 1718 C CA . MET A 1 210 ? -9.414 -5.609 1.939 1.00 98.38 210 MET A CA 1
ATOM 1719 C C . MET A 1 210 ? -9.103 -4.616 0.835 1.00 98.38 210 MET A C 1
ATOM 1721 O O . MET A 1 210 ? -9.927 -4.429 -0.060 1.00 98.38 210 MET A O 1
ATOM 1725 N N . ARG A 1 211 ? -7.908 -4.032 0.847 1.00 97.25 211 ARG A N 1
ATOM 1726 C CA . ARG A 1 211 ? -7.438 -3.162 -0.223 1.00 97.25 211 ARG A CA 1
ATOM 1727 C C . ARG A 1 211 ? -7.336 -3.911 -1.546 1.00 97.25 211 ARG A C 1
ATOM 1729 O O . ARG A 1 211 ? -7.976 -3.484 -2.503 1.00 97.25 211 ARG A O 1
ATOM 1736 N N . GLY A 1 212 ? -6.632 -5.040 -1.596 1.00 96.88 212 GLY A N 1
ATOM 1737 C CA . GLY A 1 212 ? -6.461 -5.820 -2.830 1.00 96.88 212 GLY A CA 1
ATOM 1738 C C . GLY A 1 212 ? -7.712 -6.572 -3.303 1.00 96.88 212 GLY A C 1
ATOM 1739 O O . GLY A 1 212 ? -7.718 -7.102 -4.414 1.00 96.88 212 GLY A O 1
ATOM 1740 N N . THR A 1 213 ? -8.780 -6.606 -2.498 1.00 98.19 213 THR A N 1
ATOM 1741 C CA . THR A 1 213 ? -10.051 -7.274 -2.827 1.00 98.19 213 THR A CA 1
ATOM 1742 C C . THR A 1 213 ? -11.234 -6.305 -2.756 1.00 98.19 213 THR A C 1
ATOM 1744 O O . THR A 1 213 ? -11.590 -5.690 -3.760 1.00 98.19 213 THR A O 1
ATOM 1747 N N . TYR A 1 214 ? -11.850 -6.125 -1.591 1.00 98.44 214 TYR A N 1
ATOM 1748 C CA . TYR A 1 214 ? -13.086 -5.363 -1.438 1.00 98.44 214 TYR A CA 1
ATOM 1749 C C . TYR A 1 214 ? -12.994 -3.934 -1.984 1.00 98.44 214 TYR A C 1
ATOM 1751 O O . TYR A 1 214 ? -13.872 -3.505 -2.730 1.00 98.44 214 TYR A O 1
ATOM 1759 N N . PHE A 1 215 ? -11.926 -3.196 -1.684 1.00 97.12 215 PHE A N 1
ATOM 1760 C CA . PHE A 1 215 ? -11.808 -1.800 -2.110 1.00 97.12 215 PHE A CA 1
ATOM 1761 C C . PHE A 1 215 ? -11.434 -1.689 -3.586 1.00 97.12 215 PHE A C 1
ATOM 1763 O O . PHE A 1 215 ? -12.103 -0.973 -4.332 1.00 97.12 215 PHE A O 1
ATOM 1770 N N . LEU A 1 216 ? -10.431 -2.450 -4.032 1.00 96.31 216 LEU A N 1
ATOM 1771 C CA . LEU A 1 216 ? -9.974 -2.438 -5.422 1.00 96.31 216 LEU A CA 1
ATOM 1772 C C . LEU A 1 216 ? -11.064 -2.864 -6.419 1.00 96.31 216 LEU A C 1
ATOM 1774 O O . LEU A 1 216 ? -11.113 -2.342 -7.536 1.00 96.31 216 LEU A O 1
ATOM 1778 N N . TYR A 1 217 ? -11.939 -3.789 -6.021 1.00 97.00 217 TYR A N 1
ATOM 1779 C CA . TYR A 1 217 ? -13.035 -4.296 -6.852 1.00 97.00 217 TYR A CA 1
ATOM 1780 C C . TYR A 1 217 ? -14.391 -3.651 -6.535 1.00 97.00 217 TYR A C 1
ATOM 1782 O O . TYR A 1 217 ? -15.400 -4.047 -7.118 1.00 97.00 217 TYR A O 1
ATOM 1790 N N . ASN A 1 218 ? -14.430 -2.650 -5.647 1.00 96.31 218 ASN A N 1
ATOM 1791 C CA . ASN A 1 218 ? -15.651 -1.960 -5.222 1.00 96.31 218 ASN A CA 1
ATOM 1792 C C . ASN A 1 218 ? -16.757 -2.930 -4.751 1.00 96.31 218 ASN A C 1
ATOM 1794 O O . ASN A 1 218 ? -17.917 -2.854 -5.165 1.00 96.31 218 ASN A O 1
ATOM 1798 N N . ARG A 1 219 ? -16.374 -3.883 -3.902 1.00 97.62 219 ARG A N 1
ATOM 1799 C CA . ARG A 1 219 ? -17.244 -4.900 -3.308 1.00 97.62 219 ARG A CA 1
ATOM 1800 C C . ARG A 1 219 ? -17.572 -4.518 -1.870 1.00 97.62 219 ARG A C 1
ATOM 1802 O O . ARG A 1 219 ? -16.744 -3.971 -1.147 1.00 97.62 219 ARG A O 1
ATOM 1809 N N . SER A 1 220 ? -18.803 -4.797 -1.456 1.00 96.12 220 SER A N 1
ATOM 1810 C CA . SER A 1 220 ? -19.221 -4.606 -0.068 1.00 96.12 220 SER A CA 1
ATOM 1811 C C . SER A 1 220 ? -18.485 -5.577 0.850 1.00 96.12 220 SER A C 1
ATOM 1813 O O . SER A 1 220 ? -18.227 -6.708 0.457 1.00 96.12 220 SER A O 1
ATOM 1815 N N . PHE A 1 221 ? -18.194 -5.139 2.071 1.00 97.19 221 PHE A N 1
ATOM 1816 C CA . PHE A 1 221 ? -17.618 -5.968 3.126 1.00 97.19 221 PHE A CA 1
ATOM 1817 C C . PHE A 1 221 ? -18.492 -5.906 4.381 1.00 97.19 221 PHE A C 1
ATOM 1819 O O . PHE A 1 221 ? -19.362 -5.038 4.512 1.00 97.19 221 PHE A O 1
ATOM 1826 N N . HIS A 1 222 ? -18.262 -6.829 5.310 1.00 96.88 222 HIS A N 1
ATOM 1827 C CA . HIS A 1 222 ? -19.097 -7.002 6.494 1.00 96.88 222 HIS A CA 1
ATOM 1828 C C . HIS A 1 222 ? -18.383 -6.598 7.790 1.00 96.88 222 HIS A C 1
ATOM 1830 O O . HIS A 1 222 ? -17.161 -6.470 7.844 1.00 96.88 222 HIS A O 1
ATOM 1836 N N . LYS A 1 223 ? -19.181 -6.436 8.854 1.00 97.81 223 LYS A N 1
ATOM 1837 C CA . LYS A 1 223 ? -18.744 -6.210 10.244 1.00 97.81 223 LYS A CA 1
ATOM 1838 C C . LYS A 1 223 ? -17.902 -4.935 10.488 1.00 97.81 223 LYS A C 1
ATOM 1840 O O . LYS A 1 223 ? -16.973 -4.991 11.299 1.00 97.81 223 LYS A O 1
ATOM 1845 N N . PRO A 1 224 ? -18.214 -3.775 9.873 1.00 98.50 224 PRO A N 1
ATOM 1846 C CA . PRO A 1 224 ? -17.409 -2.566 10.056 1.00 98.50 224 PRO A CA 1
ATOM 1847 C C . PRO A 1 224 ? -17.314 -2.120 11.527 1.00 98.50 224 PRO A C 1
ATOM 1849 O O . PRO A 1 224 ? -16.254 -1.663 11.948 1.00 98.50 224 PRO A O 1
ATOM 1852 N N . GLU A 1 225 ? -18.350 -2.312 12.352 1.00 98.75 225 GLU A N 1
ATOM 1853 C CA . GLU A 1 225 ? -18.296 -2.000 13.789 1.00 98.75 225 GLU A CA 1
ATOM 1854 C C . GLU A 1 225 ? -17.272 -2.855 14.550 1.00 98.75 225 GLU A C 1
ATOM 1856 O O . GLU A 1 225 ? -16.585 -2.346 15.436 1.00 98.75 225 GLU A O 1
ATOM 1861 N N . LYS A 1 226 ? -17.137 -4.142 14.199 1.00 98.56 226 LYS A N 1
ATOM 1862 C CA . LYS A 1 226 ? -16.170 -5.054 14.835 1.00 98.56 226 LYS A CA 1
ATOM 1863 C C . LYS A 1 226 ? -14.744 -4.742 14.423 1.00 98.56 226 LYS A C 1
ATOM 1865 O O . LYS A 1 226 ? -13.864 -4.711 15.277 1.00 98.56 226 LYS A O 1
ATOM 1870 N N . ILE A 1 227 ? -14.540 -4.420 13.149 1.00 98.69 227 ILE A N 1
ATOM 1871 C CA . ILE A 1 227 ? -13.245 -3.950 12.658 1.00 98.69 227 ILE A CA 1
ATOM 1872 C C . ILE A 1 227 ? -12.843 -2.664 13.399 1.00 98.69 227 ILE A C 1
ATOM 1874 O O . ILE A 1 227 ? -11.720 -2.567 13.889 1.00 98.69 227 ILE A O 1
ATOM 1878 N N . ILE A 1 228 ? -13.771 -1.711 13.5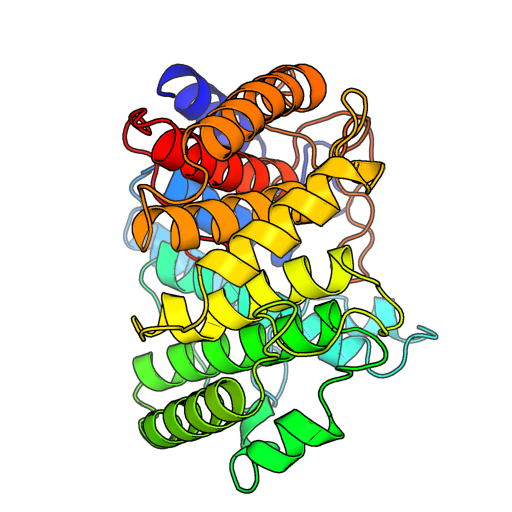74 1.00 98.88 228 ILE A N 1
ATOM 1879 C CA . ILE A 1 228 ? -13.539 -0.488 14.364 1.00 98.88 228 ILE A CA 1
ATOM 1880 C C . ILE A 1 228 ? -13.157 -0.815 15.811 1.00 98.88 228 ILE A C 1
ATOM 1882 O O . ILE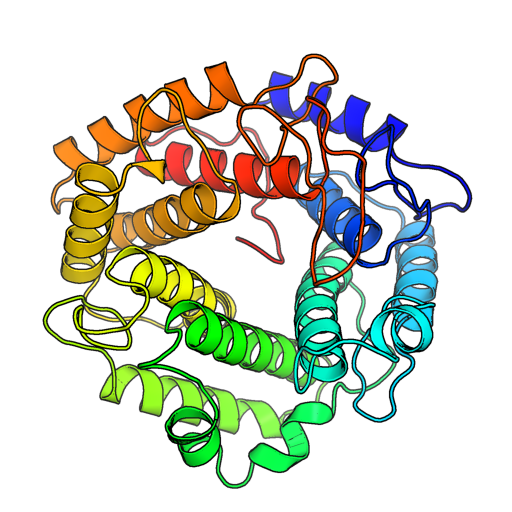 A 1 228 ? -12.202 -0.236 16.327 1.00 98.88 228 ILE A O 1
ATOM 1886 N N . ASP A 1 229 ? -13.891 -1.712 16.476 1.00 98.75 229 ASP A N 1
ATOM 1887 C CA . ASP A 1 229 ? -13.590 -2.114 17.855 1.00 98.75 229 ASP A CA 1
ATOM 1888 C C . ASP A 1 229 ? -12.170 -2.688 17.968 1.00 98.75 229 ASP A C 1
ATOM 1890 O O . ASP A 1 229 ? -11.411 -2.268 18.842 1.00 98.75 229 ASP A O 1
ATOM 1894 N N . THR A 1 230 ? -11.797 -3.578 17.047 1.00 98.62 230 THR A N 1
ATOM 1895 C CA . THR A 1 230 ? -10.476 -4.217 16.994 1.00 98.62 230 THR A CA 1
ATOM 1896 C C . THR A 1 230 ? -9.353 -3.209 16.739 1.00 98.62 230 THR A C 1
ATOM 1898 O O . THR A 1 230 ? -8.326 -3.253 17.414 1.00 98.62 230 THR A O 1
ATOM 1901 N N . ILE A 1 231 ? -9.551 -2.255 15.823 1.00 98.75 231 ILE A N 1
ATOM 1902 C CA . ILE A 1 231 ? -8.575 -1.185 15.554 1.00 98.75 231 ILE A CA 1
ATOM 1903 C C . ILE A 1 231 ? -8.389 -0.292 16.784 1.00 98.75 231 ILE A C 1
ATOM 1905 O O . ILE A 1 231 ? -7.261 0.039 17.146 1.00 98.75 231 ILE A O 1
ATOM 1909 N N . ILE A 1 232 ? -9.484 0.114 17.437 1.00 98.75 232 ILE A N 1
ATOM 1910 C CA . ILE A 1 232 ? -9.414 0.953 18.641 1.00 98.75 232 ILE A CA 1
ATOM 1911 C C . ILE A 1 232 ? -8.681 0.209 19.763 1.00 98.75 232 ILE A C 1
ATOM 1913 O O . ILE A 1 232 ? -7.878 0.822 20.464 1.00 98.75 232 ILE A O 1
ATOM 1917 N N . GLU A 1 233 ? -8.931 -1.088 19.926 1.00 98.25 233 GLU A N 1
ATOM 1918 C CA . GLU A 1 233 ? -8.240 -1.925 20.907 1.00 98.25 233 GLU A CA 1
ATOM 1919 C C . GLU A 1 233 ? -6.729 -1.988 20.653 1.00 98.25 233 GLU A C 1
ATOM 1921 O O . GLU A 1 233 ? -5.966 -1.767 21.598 1.00 98.25 233 GLU A O 1
ATOM 1926 N N . ASP A 1 234 ? -6.283 -2.201 19.408 1.00 98.00 234 ASP A N 1
ATOM 1927 C CA . ASP A 1 234 ? -4.843 -2.210 19.096 1.00 98.00 234 ASP A CA 1
ATOM 1928 C C . ASP A 1 234 ? -4.218 -0.837 19.357 1.00 98.00 234 ASP A C 1
ATOM 1930 O O . ASP A 1 234 ? -3.233 -0.740 20.082 1.00 98.00 234 ASP A O 1
ATOM 1934 N N . ILE A 1 235 ? -4.847 0.248 18.886 1.00 98.19 235 ILE A N 1
ATOM 1935 C CA . ILE A 1 235 ? -4.356 1.620 19.111 1.00 98.19 235 ILE A CA 1
ATOM 1936 C C . ILE A 1 235 ? -4.198 1.935 20.606 1.00 98.19 235 ILE A C 1
ATOM 1938 O O . ILE A 1 235 ? -3.296 2.677 20.991 1.00 98.19 235 ILE A O 1
ATOM 1942 N N . GLN A 1 236 ? -5.073 1.405 21.462 1.00 96.94 236 GLN A N 1
ATOM 1943 C CA . GLN A 1 236 ? -5.033 1.675 22.901 1.00 96.94 236 GLN A CA 1
ATOM 1944 C C . GLN A 1 236 ? -4.041 0.807 23.676 1.00 96.94 236 GLN A C 1
ATOM 1946 O O . GLN A 1 236 ? -3.637 1.205 24.770 1.00 96.94 236 GLN A O 1
ATOM 1951 N N . THR A 1 237 ? -3.708 -0.379 23.171 1.00 96.31 237 THR A N 1
ATOM 1952 C CA . THR A 1 237 ? -2.935 -1.386 23.917 1.00 96.31 237 THR A CA 1
ATOM 1953 C C . THR A 1 237 ? -1.535 -1.611 23.358 1.00 96.31 237 THR A C 1
ATOM 1955 O O . THR A 1 237 ? -0.653 -2.058 24.091 1.00 96.31 237 THR A O 1
ATOM 1958 N N . ASN A 1 238 ? -1.306 -1.280 22.089 1.00 96.19 238 ASN A N 1
ATOM 1959 C CA . ASN A 1 238 ? -0.050 -1.5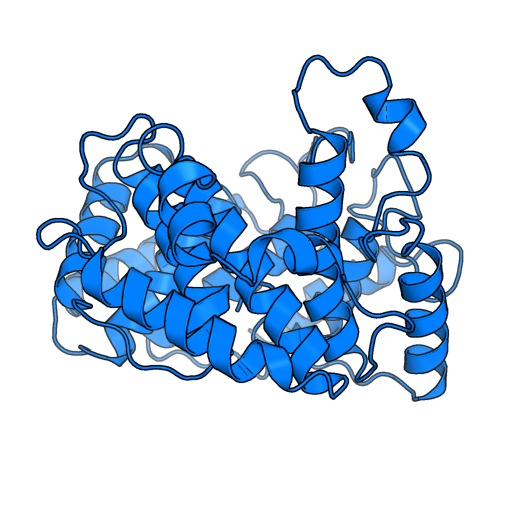16 21.400 1.00 96.19 238 ASN A CA 1
ATOM 1960 C C . ASN A 1 238 ? 0.875 -0.295 21.484 1.00 96.19 238 ASN A C 1
ATOM 1962 O O . ASN A 1 238 ? 0.546 0.809 21.044 1.00 96.19 238 ASN A O 1
ATOM 1966 N N . GLU A 1 239 ? 2.088 -0.517 21.994 1.00 95.12 239 GLU A N 1
ATOM 1967 C CA . GLU A 1 239 ? 3.080 0.538 22.206 1.00 95.12 239 GLU A CA 1
ATOM 1968 C C . GLU A 1 239 ? 3.500 1.273 20.927 1.00 95.12 239 GLU A C 1
ATOM 1970 O O . GLU A 1 239 ? 4.030 2.381 21.007 1.00 95.12 239 GLU A O 1
ATOM 1975 N N . ILE A 1 240 ? 3.301 0.678 19.746 1.00 93.50 240 ILE A N 1
ATOM 1976 C CA . ILE A 1 240 ? 3.626 1.305 18.454 1.00 93.50 240 ILE A CA 1
ATOM 1977 C C . ILE A 1 240 ? 2.849 2.621 18.255 1.00 93.50 240 ILE A C 1
ATOM 1979 O O . ILE A 1 240 ? 3.352 3.534 17.595 1.00 93.50 240 ILE A O 1
ATOM 1983 N N . PHE A 1 241 ? 1.670 2.754 18.873 1.00 95.75 241 PHE A N 1
ATOM 1984 C CA . PHE A 1 241 ? 0.828 3.950 18.786 1.00 95.75 241 PHE A CA 1
ATOM 1985 C C . PHE A 1 241 ? 1.068 4.979 19.898 1.00 95.75 241 PHE A C 1
ATOM 1987 O O . PHE A 1 241 ? 0.399 6.014 19.918 1.00 95.75 241 PHE A O 1
ATOM 1994 N N . HIS A 1 242 ? 2.032 4.744 20.794 1.00 93.81 242 HIS A N 1
ATOM 1995 C CA . HIS A 1 242 ? 2.419 5.725 21.809 1.00 93.81 242 HIS A CA 1
ATOM 1996 C C . HIS A 1 242 ? 2.961 7.025 21.188 1.00 93.81 242 HIS A C 1
ATOM 1998 O O . HIS A 1 242 ? 3.505 7.040 20.085 1.00 93.81 242 HIS A O 1
ATOM 2004 N N . ASP A 1 243 ? 2.868 8.125 21.935 1.00 92.69 243 ASP A N 1
ATOM 2005 C CA . ASP A 1 243 ? 3.137 9.493 21.457 1.00 92.69 243 ASP A CA 1
ATOM 2006 C C . ASP A 1 243 ? 4.582 9.760 21.019 1.00 92.69 243 ASP A C 1
ATOM 2008 O O . ASP A 1 243 ? 4.850 10.759 20.359 1.00 92.69 243 ASP A O 1
ATOM 2012 N N . ASN A 1 244 ? 5.526 8.899 21.399 1.00 91.38 244 ASN A N 1
ATOM 2013 C CA . ASN A 1 244 ? 6.936 8.987 21.017 1.00 91.38 244 ASN A CA 1
ATOM 2014 C C . ASN A 1 244 ? 7.332 7.961 19.945 1.00 91.38 244 ASN A C 1
ATOM 2016 O O . ASN A 1 244 ? 8.525 7.793 19.683 1.00 91.38 244 ASN A O 1
ATOM 2020 N N . ARG A 1 245 ? 6.358 7.258 19.358 1.00 90.94 245 ARG A N 1
ATOM 2021 C CA . ARG A 1 245 ? 6.571 6.237 18.335 1.00 90.94 245 ARG A CA 1
ATOM 2022 C C . ARG A 1 245 ? 5.632 6.444 17.160 1.00 90.94 245 ARG A C 1
ATOM 2024 O O . ARG A 1 245 ? 4.460 6.792 17.310 1.00 90.94 245 ARG A O 1
ATOM 2031 N N . ALA A 1 246 ? 6.155 6.171 15.976 1.00 89.06 246 ALA A N 1
ATOM 2032 C CA . ALA A 1 246 ? 5.347 5.999 14.787 1.00 89.06 246 ALA A CA 1
ATOM 2033 C C . ALA A 1 246 ? 6.055 5.084 13.794 1.00 89.06 246 ALA A C 1
ATOM 2035 O O . ALA A 1 246 ? 7.289 5.014 13.770 1.00 89.06 246 ALA A O 1
ATOM 2036 N N . HIS A 1 247 ? 5.248 4.351 13.037 1.00 92.12 247 HIS A N 1
ATOM 2037 C CA . HIS A 1 247 ? 5.702 3.333 12.106 1.00 92.12 247 HIS A CA 1
ATOM 2038 C C . HIS A 1 247 ? 4.803 3.368 10.876 1.00 92.12 247 HIS A C 1
ATOM 2040 O O . HIS A 1 247 ? 3.605 3.105 10.994 1.00 92.12 247 HIS A O 1
ATOM 2046 N N . GLY A 1 248 ? 5.402 3.616 9.705 1.00 91.94 248 GLY A N 1
ATOM 2047 C CA . GLY A 1 248 ? 4.682 3.842 8.448 1.00 91.94 248 GLY A CA 1
ATOM 2048 C C . GLY A 1 248 ? 3.547 2.852 8.196 1.00 91.94 248 GLY A C 1
ATOM 2049 O O . GLY A 1 248 ? 2.401 3.278 8.084 1.00 91.94 248 GLY A O 1
ATOM 2050 N N . CYS A 1 249 ? 3.853 1.546 8.135 1.00 94.81 249 CYS A N 1
ATOM 2051 C CA . CYS A 1 249 ? 2.841 0.510 7.877 1.00 94.81 249 CYS A CA 1
ATOM 2052 C C . CYS A 1 249 ? 1.687 0.565 8.881 1.00 94.81 249 CYS A C 1
ATOM 2054 O O . CYS A 1 249 ? 0.536 0.688 8.499 1.00 94.81 249 CYS A O 1
ATOM 2056 N N . ASN A 1 250 ? 1.992 0.554 10.180 1.00 97.12 250 ASN A N 1
ATOM 2057 C CA . ASN A 1 250 ? 0.955 0.489 11.206 1.00 97.12 250 ASN A CA 1
ATOM 2058 C C . ASN A 1 250 ? 0.017 1.697 11.157 1.00 97.12 250 ASN A C 1
ATOM 2060 O O . ASN A 1 250 ? -1.199 1.542 11.241 1.00 97.12 250 ASN A O 1
ATOM 2064 N N . ASP A 1 251 ? 0.574 2.898 11.005 1.00 98.00 251 ASP A N 1
ATOM 2065 C CA . ASP A 1 251 ? -0.221 4.117 10.905 1.00 98.00 251 ASP A CA 1
ATOM 2066 C C . ASP A 1 251 ? -1.100 4.133 9.651 1.00 98.00 251 ASP A C 1
ATOM 2068 O O . ASP A 1 251 ? -2.266 4.517 9.723 1.00 98.00 251 ASP A O 1
ATOM 2072 N N . LEU A 1 252 ? -0.564 3.720 8.504 1.00 98.62 252 LEU A N 1
ATOM 2073 C CA . LEU A 1 252 ? -1.329 3.614 7.265 1.00 98.62 252 LEU A CA 1
ATOM 2074 C C . LEU A 1 252 ? -2.465 2.599 7.390 1.00 98.62 252 LEU A C 1
ATOM 2076 O O . LEU A 1 252 ? -3.631 2.969 7.234 1.00 98.62 252 LEU A O 1
ATOM 2080 N N . ASP A 1 253 ? -2.132 1.361 7.734 1.00 98.56 253 ASP A N 1
ATOM 2081 C CA . ASP A 1 253 ? -3.054 0.232 7.740 1.00 98.56 253 ASP A CA 1
ATOM 2082 C C . ASP A 1 253 ? -4.247 0.491 8.667 1.00 98.56 253 ASP A C 1
ATOM 2084 O O . ASP A 1 253 ? -5.409 0.303 8.291 1.00 98.56 253 ASP A O 1
ATOM 2088 N N . HIS A 1 254 ? -3.975 1.012 9.869 1.00 98.69 254 HIS A N 1
ATOM 2089 C CA . HIS A 1 254 ? -5.010 1.261 10.870 1.00 98.69 254 HIS A CA 1
ATOM 2090 C C . HIS A 1 254 ? -5.921 2.414 10.470 1.00 98.69 254 HIS A C 1
ATOM 2092 O O . HIS A 1 254 ? -7.142 2.284 10.548 1.00 98.69 254 HIS A O 1
ATOM 2098 N N . PHE A 1 255 ? -5.364 3.554 10.056 1.00 98.75 255 PHE A N 1
ATOM 2099 C CA . PHE A 1 255 ? -6.182 4.740 9.799 1.00 98.75 255 PHE A CA 1
ATOM 2100 C C . PHE A 1 255 ? -6.896 4.693 8.457 1.00 98.75 255 PHE A C 1
ATOM 2102 O O . PHE A 1 255 ? -7.984 5.261 8.350 1.00 98.75 255 PHE A O 1
ATOM 2109 N N . TYR A 1 256 ? -6.341 3.997 7.466 1.00 98.75 256 TYR A N 1
ATOM 2110 C CA . TYR A 1 256 ? -7.048 3.734 6.222 1.00 98.75 256 TYR A CA 1
ATOM 2111 C C . TYR A 1 256 ? -8.249 2.814 6.464 1.00 98.75 256 TYR A C 1
ATOM 2113 O O . TYR A 1 256 ? -9.381 3.155 6.113 1.00 98.75 256 TYR A O 1
ATOM 2121 N N . LEU A 1 257 ? -8.047 1.684 7.150 1.00 98.38 257 LEU A N 1
ATOM 2122 C CA . LEU A 1 257 ? -9.146 0.762 7.430 1.00 98.38 257 LEU A CA 1
ATOM 2123 C C . LEU A 1 257 ? -10.200 1.385 8.361 1.00 98.38 257 LEU A C 1
ATOM 2125 O O . LEU A 1 257 ? -11.403 1.229 8.132 1.00 98.38 257 LEU A O 1
ATOM 2129 N N . LEU A 1 258 ? -9.765 2.160 9.362 1.00 98.81 258 LEU A N 1
ATOM 2130 C CA . LEU A 1 258 ? -10.653 2.922 10.241 1.00 98.81 258 LEU A CA 1
ATOM 2131 C C . LEU A 1 258 ? -11.492 3.932 9.455 1.00 98.81 258 LEU A C 1
ATOM 2133 O O . LEU A 1 258 ? -12.686 4.055 9.720 1.00 98.81 258 LEU A O 1
ATOM 2137 N N . GLN A 1 259 ? -10.894 4.624 8.481 1.00 98.69 259 GLN A N 1
ATOM 2138 C CA . GLN A 1 259 ? -11.597 5.562 7.608 1.00 98.69 259 GLN A CA 1
ATOM 2139 C C . GLN A 1 259 ? -12.678 4.851 6.787 1.00 98.69 259 GLN A C 1
ATOM 2141 O O . GLN A 1 259 ? -13.832 5.278 6.829 1.00 98.69 259 GLN A O 1
ATOM 2146 N N . LYS A 1 260 ? -12.355 3.740 6.116 1.00 98.62 260 LYS A N 1
ATOM 2147 C CA . LYS A 1 260 ? -13.338 2.976 5.323 1.00 98.62 260 LYS A CA 1
ATOM 2148 C C . LYS A 1 260 ? -14.491 2.442 6.164 1.00 98.62 260 LYS A C 1
ATOM 2150 O O . LYS A 1 260 ? -15.645 2.519 5.749 1.00 98.62 260 LYS A O 1
ATOM 2155 N N . CYS A 1 261 ? -14.207 1.932 7.361 1.00 98.69 261 CYS A N 1
ATOM 2156 C CA . CYS A 1 261 ? -15.262 1.463 8.257 1.00 98.69 261 CYS A CA 1
ATOM 2157 C C . CYS A 1 261 ? -16.109 2.629 8.783 1.00 98.69 261 CYS A C 1
ATOM 2159 O O . CYS A 1 261 ? -17.334 2.529 8.818 1.00 98.69 261 CYS A O 1
ATOM 2161 N N . HIS A 1 262 ? -15.483 3.750 9.153 1.00 98.50 262 HIS A N 1
ATOM 2162 C CA . HIS A 1 262 ? -16.191 4.933 9.638 1.00 98.50 262 HIS A CA 1
ATOM 2163 C C . HIS A 1 262 ? -17.158 5.505 8.592 1.00 98.50 262 HIS A C 1
ATOM 2165 O O . HIS A 1 262 ? -18.265 5.895 8.950 1.00 98.50 262 HIS A O 1
ATOM 2171 N N . GLU A 1 263 ? -16.790 5.502 7.310 1.00 97.75 263 GLU A N 1
ATOM 2172 C CA . GLU A 1 263 ? -17.676 5.938 6.220 1.00 97.75 263 GLU A CA 1
ATOM 2173 C C . GLU A 1 263 ? -18.942 5.077 6.093 1.00 97.75 263 GLU A C 1
ATOM 2175 O O . GLU A 1 263 ? -20.007 5.604 5.771 1.00 97.75 263 GLU A O 1
ATOM 2180 N N . LEU A 1 264 ? -18.856 3.773 6.386 1.00 98.00 264 LEU A N 1
ATOM 2181 C CA . LEU A 1 264 ? -20.019 2.878 6.365 1.00 98.00 264 LEU A CA 1
ATOM 2182 C C . LEU A 1 264 ? -20.919 3.036 7.594 1.00 98.00 264 LEU A C 1
ATOM 2184 O O . LEU A 1 264 ? -22.140 2.927 7.480 1.00 98.00 264 LEU A O 1
ATOM 2188 N N . VAL A 1 265 ? -20.333 3.287 8.768 1.00 98.44 265 VAL A N 1
ATOM 2189 C CA . VAL A 1 265 ? -21.059 3.403 10.045 1.00 98.44 265 VAL A CA 1
ATOM 2190 C C . VAL A 1 265 ? -20.711 4.708 10.780 1.00 98.44 265 VAL A C 1
ATOM 2192 O O . VAL A 1 265 ? -20.188 4.686 11.896 1.00 98.44 265 VAL A O 1
ATOM 2195 N N . PRO A 1 266 ? -21.049 5.883 10.212 1.00 97.75 266 PRO A N 1
ATOM 2196 C CA . PRO A 1 266 ? -20.530 7.184 10.662 1.00 97.75 266 PRO A CA 1
ATOM 2197 C C . PRO A 1 266 ? -20.964 7.602 12.073 1.00 97.75 266 PRO A C 1
ATOM 2199 O O . PRO A 1 266 ? -20.360 8.493 12.673 1.00 97.75 266 PRO A O 1
ATOM 2202 N N . ALA A 1 267 ? -22.008 6.979 12.626 1.00 98.38 267 ALA A N 1
ATOM 2203 C CA . ALA A 1 267 ? -22.446 7.210 14.001 1.00 98.38 267 ALA A CA 1
ATOM 2204 C C . ALA A 1 267 ? -21.704 6.332 15.028 1.00 98.38 267 ALA A C 1
ATOM 2206 O O . ALA A 1 267 ? -21.612 6.705 16.200 1.00 98.38 267 ALA A O 1
ATOM 2207 N N . TYR A 1 268 ? -21.170 5.177 14.618 1.00 98.75 268 TYR A N 1
ATOM 2208 C CA . TYR A 1 268 ? -20.573 4.212 15.538 1.00 98.75 268 TYR A CA 1
ATOM 2209 C C . TYR A 1 268 ? -19.262 4.750 16.120 1.00 98.75 268 TYR A C 1
ATOM 2211 O O . TYR A 1 268 ? -18.320 5.050 15.391 1.00 98.75 268 TYR A O 1
ATOM 2219 N N . ARG A 1 269 ? -19.211 4.904 17.452 1.00 98.44 269 ARG A N 1
ATOM 2220 C CA . ARG A 1 269 ? -18.052 5.420 18.213 1.00 98.44 269 ARG A CA 1
ATOM 2221 C C . ARG A 1 269 ? -17.457 6.731 17.677 1.00 98.44 269 ARG A C 1
ATOM 2223 O O . ARG A 1 269 ? -16.275 7.000 17.906 1.00 98.44 269 ARG A O 1
ATOM 2230 N N . LYS A 1 270 ? -18.266 7.570 17.020 1.00 98.50 270 LYS A N 1
ATOM 2231 C CA . LYS A 1 270 ? -17.810 8.784 16.327 1.00 98.50 270 LYS A CA 1
ATOM 2232 C C . LYS A 1 270 ? -16.873 9.644 17.178 1.00 98.50 270 LYS A C 1
ATOM 2234 O O . LYS A 1 270 ? -15.767 9.942 16.742 1.00 98.50 270 LYS A O 1
ATOM 2239 N N . GLU A 1 271 ? -17.262 9.992 18.407 1.00 98.50 271 GLU A N 1
ATOM 2240 C CA . GLU A 1 271 ? -16.440 10.875 19.251 1.00 98.50 271 GLU A CA 1
ATOM 2241 C C . GLU A 1 271 ? -15.067 10.272 19.571 1.00 98.50 271 GLU A C 1
ATOM 2243 O O . GLU A 1 271 ? -14.055 10.975 19.557 1.00 98.50 271 GLU A O 1
ATOM 2248 N N . LYS A 1 272 ? -15.019 8.959 19.823 1.00 98.69 272 LYS A N 1
ATOM 2249 C CA . LYS A 1 272 ? -13.778 8.240 20.126 1.00 98.69 272 LYS A CA 1
ATOM 2250 C C . LYS A 1 272 ? -12.862 8.183 18.905 1.00 98.69 272 LYS A C 1
ATOM 2252 O O . LYS A 1 272 ? -11.674 8.465 19.042 1.00 98.69 272 LYS A O 1
ATOM 2257 N N . ILE A 1 273 ? -13.414 7.869 17.733 1.00 98.75 273 ILE A N 1
ATOM 2258 C CA . ILE A 1 273 ? -12.683 7.830 16.459 1.00 98.75 273 ILE A CA 1
ATOM 2259 C C . ILE A 1 273 ? -12.114 9.217 16.137 1.00 98.75 273 ILE A C 1
ATOM 2261 O O . ILE A 1 273 ? -10.919 9.350 15.882 1.00 98.75 273 ILE A O 1
ATOM 2265 N N . THR A 1 274 ? -12.933 10.269 16.238 1.00 98.75 274 THR A N 1
ATOM 2266 C CA . THR A 1 274 ? -12.493 11.656 16.030 1.00 98.75 274 THR A CA 1
ATOM 2267 C C . THR A 1 274 ? -11.369 12.050 16.994 1.00 98.75 274 THR A C 1
ATOM 2269 O O . THR A 1 274 ? -10.419 12.715 16.582 1.00 98.75 274 THR A O 1
ATOM 2272 N N . ALA A 1 275 ? -11.447 11.656 18.270 1.00 98.69 275 ALA A N 1
ATOM 2273 C CA . ALA A 1 275 ? -10.401 11.949 19.250 1.00 98.69 275 ALA A CA 1
ATOM 2274 C C . ALA A 1 275 ? -9.076 11.242 18.914 1.00 98.69 275 ALA A C 1
ATOM 2276 O O . ALA A 1 275 ? -8.030 11.888 18.923 1.00 98.69 275 ALA A O 1
ATOM 2277 N N . ILE A 1 276 ? -9.129 9.953 18.559 1.00 98.56 276 ILE A N 1
ATOM 2278 C CA . ILE A 1 276 ? -7.958 9.172 18.128 1.00 98.56 276 ILE A CA 1
ATOM 2279 C C . ILE A 1 276 ? -7.323 9.797 16.880 1.00 98.56 276 ILE A C 1
ATOM 2281 O O . ILE A 1 276 ? -6.117 10.025 16.851 1.00 98.56 276 ILE A O 1
ATOM 2285 N N . ALA A 1 277 ? -8.135 10.129 15.875 1.00 98.69 277 ALA A N 1
ATOM 2286 C CA . ALA A 1 277 ? -7.671 10.704 14.617 1.00 98.69 277 ALA A CA 1
ATOM 2287 C C . ALA A 1 277 ? -7.013 12.081 14.800 1.00 98.69 277 ALA A C 1
ATOM 2289 O O . ALA A 1 277 ? -5.954 12.328 14.224 1.00 98.69 277 ALA A O 1
ATOM 2290 N N . LYS A 1 278 ? -7.583 12.961 15.637 1.00 98.62 278 LYS A N 1
ATOM 2291 C CA . LYS A 1 278 ? -6.961 14.255 15.977 1.00 98.62 278 LYS A CA 1
ATOM 2292 C C . LYS A 1 278 ? -5.616 14.064 16.668 1.00 98.62 278 LYS A C 1
ATOM 2294 O O . LYS A 1 278 ? -4.622 14.613 16.211 1.00 98.62 278 LYS A O 1
ATOM 2299 N N . HIS A 1 279 ? -5.592 13.251 17.723 1.00 98.31 279 HIS A N 1
ATOM 2300 C CA . HIS A 1 279 ? -4.380 13.000 18.499 1.00 98.31 279 HIS A CA 1
ATOM 2301 C C . HIS A 1 279 ? -3.264 12.423 17.629 1.00 98.31 279 HIS A C 1
ATOM 2303 O O . HIS A 1 279 ? -2.153 12.950 17.596 1.00 98.31 279 HIS A O 1
ATOM 2309 N N . ARG A 1 280 ? -3.567 11.381 16.846 1.00 98.00 280 ARG A N 1
ATOM 2310 C CA . ARG A 1 280 ? -2.542 10.733 16.026 1.00 98.00 280 ARG A CA 1
ATOM 2311 C C . ARG A 1 280 ? -2.030 11.632 14.906 1.00 98.00 280 ARG A C 1
ATOM 2313 O O . ARG A 1 280 ? -0.839 11.595 14.607 1.00 98.00 280 ARG A O 1
ATOM 2320 N N . LYS A 1 281 ? -2.883 12.485 14.330 1.00 97.75 281 LYS A N 1
ATOM 2321 C CA . LYS A 1 281 ? -2.455 13.506 13.363 1.00 97.75 281 LYS A CA 1
ATOM 2322 C C . LYS A 1 281 ? -1.366 14.411 13.931 1.00 97.75 281 LYS A C 1
ATOM 2324 O O . LYS A 1 281 ? -0.378 14.670 13.244 1.00 97.75 281 LYS A O 1
ATOM 2329 N N . ASP A 1 282 ? -1.542 14.873 15.166 1.00 97.06 282 ASP A N 1
ATOM 2330 C CA . ASP A 1 282 ? -0.583 15.754 15.833 1.00 97.06 282 ASP A CA 1
ATOM 2331 C C . ASP A 1 282 ? 0.745 15.025 16.107 1.00 97.06 282 ASP A C 1
ATOM 2333 O O . ASP A 1 282 ? 1.822 15.582 15.870 1.00 97.06 282 ASP A O 1
ATOM 2337 N N . VAL A 1 283 ? 0.690 13.748 16.505 1.00 96.88 283 VAL A N 1
ATOM 2338 C CA . VAL A 1 283 ? 1.882 12.893 16.667 1.00 96.88 283 VAL A CA 1
ATOM 2339 C C . VAL A 1 283 ? 2.630 12.715 15.338 1.00 96.88 283 VAL A C 1
ATOM 2341 O O . VAL A 1 283 ? 3.830 12.976 15.270 1.00 96.88 283 VAL A O 1
ATOM 2344 N N . ILE A 1 284 ? 1.940 12.351 14.252 1.00 96.38 284 ILE A N 1
ATOM 2345 C CA . ILE A 1 284 ? 2.562 12.143 12.930 1.00 96.38 284 ILE A CA 1
ATOM 2346 C C . ILE A 1 284 ? 3.237 13.427 12.435 1.00 96.38 284 ILE A C 1
ATOM 2348 O O . ILE A 1 284 ? 4.405 13.415 12.039 1.00 96.38 284 ILE A O 1
ATOM 2352 N N . LEU A 1 285 ? 2.523 14.556 12.477 1.00 95.44 285 LEU A N 1
ATOM 2353 C CA . LEU A 1 285 ? 3.042 15.831 11.980 1.00 95.44 285 LEU A CA 1
ATOM 2354 C C . LEU A 1 285 ? 4.216 16.364 12.810 1.00 95.44 285 LEU A C 1
ATOM 2356 O O . LEU A 1 285 ? 5.044 17.095 12.264 1.00 95.44 285 LEU A O 1
ATOM 2360 N N . SER A 1 286 ? 4.285 16.026 14.100 1.00 94.94 286 SER A N 1
ATOM 2361 C CA . SER A 1 286 ? 5.367 16.464 14.987 1.00 94.94 286 SER A CA 1
ATOM 2362 C C . SER A 1 286 ? 6.609 15.577 14.905 1.00 94.94 286 SER A C 1
ATOM 2364 O O . SER A 1 286 ? 7.719 16.107 14.906 1.00 94.94 286 SER A O 1
ATOM 2366 N N . LEU A 1 287 ? 6.447 14.254 14.809 1.00 95.25 287 LEU A N 1
ATOM 2367 C CA . LEU A 1 287 ? 7.574 13.320 14.827 1.00 95.25 287 LEU A CA 1
ATOM 2368 C C . LEU A 1 287 ? 8.195 13.084 13.450 1.00 95.25 287 LEU A C 1
ATOM 2370 O O . LEU A 1 287 ? 9.403 12.860 13.354 1.00 95.25 287 LEU A O 1
ATOM 2374 N N . LEU A 1 288 ? 7.387 13.041 12.388 1.00 95.50 288 LEU A N 1
ATOM 2375 C CA . LEU A 1 288 ? 7.804 12.380 11.142 1.00 95.50 288 LEU A CA 1
ATOM 2376 C C . LEU A 1 288 ? 8.083 13.316 9.994 1.00 95.50 288 LEU A C 1
ATOM 2378 O O . LEU A 1 288 ? 8.828 12.954 9.087 1.00 95.50 288 LEU A O 1
ATOM 2382 N N . ARG A 1 289 ? 7.518 14.519 10.056 1.00 95.06 289 ARG A N 1
ATOM 2383 C CA . ARG A 1 289 ? 7.795 15.552 9.074 1.00 95.06 289 ARG A CA 1
ATOM 23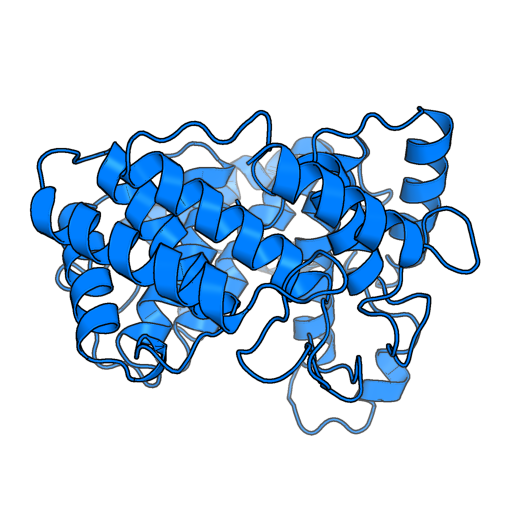84 C C . ARG A 1 289 ? 9.263 15.947 9.165 1.00 95.06 289 ARG A C 1
ATOM 2386 O O . ARG A 1 289 ? 9.726 16.458 10.188 1.00 95.06 289 ARG A O 1
ATOM 2393 N N . CYS A 1 290 ? 9.982 15.735 8.078 1.00 96.38 290 CYS A N 1
ATOM 2394 C CA . CYS A 1 290 ? 11.385 16.087 7.982 1.00 96.38 290 CYS A CA 1
ATOM 2395 C C . CYS A 1 290 ? 11.538 17.508 7.418 1.00 96.38 290 CYS A C 1
ATOM 2397 O O . CYS A 1 290 ? 10.632 18.078 6.806 1.00 96.38 290 CYS A O 1
ATOM 2399 N N . ARG A 1 291 ? 12.692 18.132 7.682 1.00 93.56 291 ARG A N 1
ATOM 2400 C CA . ARG A 1 291 ? 12.960 19.524 7.265 1.00 93.56 291 ARG A CA 1
ATOM 2401 C C . ARG A 1 291 ? 13.193 19.670 5.761 1.00 93.56 291 ARG A C 1
ATOM 2403 O O . ARG A 1 291 ? 13.083 20.777 5.247 1.00 93.56 291 ARG A O 1
ATOM 2410 N N . ASP A 1 292 ? 13.542 18.575 5.104 1.00 95.19 292 ASP A N 1
ATOM 2411 C CA . ASP A 1 292 ? 13.775 18.446 3.666 1.00 95.19 292 ASP A CA 1
ATOM 2412 C C . ASP A 1 292 ? 12.473 18.356 2.846 1.00 95.19 292 ASP A C 1
ATOM 2414 O O . ASP A 1 292 ? 12.526 18.581 1.643 1.00 95.19 292 ASP A O 1
ATOM 2418 N N . GLY A 1 293 ? 11.313 18.127 3.479 1.00 94.88 293 GLY A N 1
ATOM 2419 C CA . GLY A 1 293 ? 9.986 18.380 2.896 1.00 94.88 293 GLY A CA 1
ATOM 2420 C C . GLY A 1 293 ? 8.993 17.217 2.961 1.00 94.88 293 GLY A C 1
ATOM 2421 O O . GLY A 1 293 ? 7.786 17.463 2.942 1.00 94.88 293 GLY A O 1
ATOM 2422 N N . GLY A 1 294 ? 9.473 15.979 3.069 1.00 97.12 294 GLY A N 1
ATOM 2423 C CA . GLY A 1 294 ? 8.656 14.766 3.158 1.00 97.12 294 GLY A CA 1
ATOM 2424 C C . GLY A 1 294 ? 8.532 14.203 4.578 1.00 97.12 294 GLY A C 1
ATOM 2425 O O . GLY A 1 294 ? 8.567 14.932 5.580 1.00 97.12 294 GLY A O 1
ATOM 2426 N N . PHE A 1 295 ? 8.366 12.882 4.650 1.00 98.25 295 PHE A N 1
ATOM 2427 C CA . PHE A 1 295 ? 8.289 12.125 5.895 1.00 98.25 295 PHE A CA 1
ATOM 2428 C C . PHE A 1 295 ? 9.330 11.008 5.924 1.00 98.25 295 PHE A C 1
ATOM 2430 O O . PHE A 1 295 ? 9.613 10.379 4.908 1.00 98.25 295 PHE A O 1
ATOM 2437 N N . SER A 1 296 ? 9.864 10.745 7.112 1.00 97.38 296 SER A N 1
ATOM 2438 C CA . SER A 1 296 ? 10.617 9.512 7.394 1.00 97.38 296 SER A CA 1
ATOM 2439 C C . SER A 1 296 ? 9.650 8.385 7.721 1.00 97.38 296 SER A C 1
ATOM 2441 O O . SER A 1 296 ? 8.616 8.613 8.354 1.00 97.38 296 SER A O 1
ATOM 2443 N N . PHE A 1 297 ? 10.015 7.163 7.353 1.00 97.00 297 PHE A N 1
ATOM 2444 C CA . PHE A 1 297 ? 9.240 5.970 7.672 1.00 97.00 297 PHE A CA 1
ATOM 2445 C C . PHE A 1 297 ? 9.144 5.691 9.183 1.00 97.00 297 PHE A C 1
ATOM 2447 O O . PHE A 1 297 ? 8.104 5.227 9.661 1.00 97.00 297 PHE A O 1
ATOM 2454 N N . TRP A 1 298 ? 10.203 6.003 9.940 1.00 95.38 298 TRP A N 1
ATOM 2455 C CA . TRP A 1 298 ? 10.258 5.883 11.399 1.00 95.38 298 TRP A CA 1
ATOM 2456 C C . TRP A 1 298 ? 10.412 7.241 12.091 1.00 95.38 298 TRP A C 1
ATOM 2458 O O . TRP A 1 298 ? 10.868 8.237 11.519 1.00 95.38 298 TRP A O 1
ATOM 2468 N N . SER A 1 299 ? 10.119 7.282 13.393 1.00 92.69 299 SER A N 1
ATOM 2469 C CA . SER A 1 299 ? 10.314 8.486 14.215 1.00 92.69 299 SER A CA 1
ATOM 2470 C C . SER A 1 299 ? 11.751 8.995 14.263 1.00 92.69 299 SER A C 1
ATOM 2472 O O . SER A 1 299 ? 11.952 10.194 14.447 1.00 92.69 299 SER A O 1
ATOM 2474 N N . ASP A 1 300 ? 12.746 8.146 14.037 1.00 93.06 300 ASP A N 1
ATOM 2475 C CA . ASP A 1 300 ? 14.165 8.491 14.143 1.00 93.06 300 ASP A CA 1
ATOM 2476 C C . ASP A 1 300 ? 14.992 8.172 12.887 1.00 93.06 300 ASP A C 1
ATOM 2478 O O . ASP A 1 300 ? 16.180 8.493 12.853 1.00 93.06 300 ASP A O 1
ATOM 2482 N N . SER A 1 301 ? 14.395 7.573 11.854 1.00 95.62 301 SER A N 1
ATOM 2483 C CA . SER A 1 301 ? 15.144 7.071 10.702 1.00 95.62 301 SER A CA 1
ATOM 2484 C C . SER A 1 301 ? 14.295 6.915 9.440 1.00 95.62 301 SER A C 1
ATOM 2486 O O . SER A 1 301 ? 13.091 6.662 9.501 1.00 95.62 301 SER A O 1
ATOM 2488 N N . SER A 1 302 ? 14.943 7.065 8.287 1.00 96.75 302 SER A N 1
ATOM 2489 C CA . SER A 1 302 ? 14.438 6.581 7.008 1.00 96.75 302 SER A CA 1
ATOM 2490 C C . SER A 1 302 ? 14.477 5.053 6.941 1.00 96.75 302 SER A C 1
ATOM 2492 O O . SER A 1 302 ? 15.078 4.380 7.792 1.00 96.75 302 SER A O 1
ATOM 2494 N N . VAL A 1 303 ? 13.821 4.486 5.931 1.00 96.06 303 VAL A N 1
ATOM 2495 C CA . VAL A 1 303 ? 13.837 3.040 5.698 1.00 96.06 303 VAL A CA 1
ATOM 2496 C C . VAL A 1 303 ? 15.265 2.517 5.470 1.00 96.06 303 VAL A C 1
ATOM 2498 O O . VAL A 1 303 ? 15.998 3.011 4.622 1.00 96.06 303 VAL A O 1
ATOM 2501 N N . LYS A 1 304 ? 15.674 1.510 6.254 1.00 96.25 304 LYS A N 1
ATOM 2502 C CA . LYS A 1 304 ? 17.001 0.869 6.141 1.00 96.25 304 LYS A CA 1
ATOM 2503 C C . LYS A 1 304 ? 16.990 -0.302 5.185 1.00 96.25 304 LYS A C 1
ATOM 2505 O O . LYS A 1 304 ? 17.844 -0.413 4.317 1.00 96.25 304 LYS A O 1
ATOM 2510 N N . VAL A 1 305 ? 16.016 -1.174 5.407 1.00 94.62 305 VAL A N 1
ATOM 2511 C CA . VAL A 1 305 ? 15.810 -2.414 4.678 1.00 94.62 305 VAL A CA 1
ATOM 2512 C C . VAL A 1 305 ? 14.358 -2.437 4.261 1.00 94.62 305 VAL A C 1
ATOM 2514 O O . VAL A 1 305 ? 13.480 -2.218 5.099 1.00 94.62 305 VAL A O 1
ATOM 2517 N N . HIS A 1 306 ? 14.104 -2.722 2.994 1.00 94.12 306 HIS A N 1
ATOM 2518 C CA . HIS A 1 306 ? 12.754 -2.886 2.495 1.00 94.12 306 HIS A CA 1
ATOM 2519 C C . HIS A 1 306 ? 12.694 -3.996 1.461 1.00 94.12 306 HIS A C 1
ATOM 2521 O O . HIS A 1 306 ? 13.615 -4.167 0.669 1.00 94.12 306 HIS A O 1
ATOM 2527 N N . ASN A 1 307 ? 11.634 -4.802 1.528 1.00 91.56 307 ASN A N 1
ATOM 2528 C CA . ASN A 1 307 ? 11.476 -5.989 0.695 1.00 91.56 307 ASN A CA 1
ATOM 2529 C C . ASN A 1 307 ? 12.754 -6.861 0.619 1.00 91.56 307 ASN A C 1
ATOM 2531 O O . ASN A 1 307 ? 13.181 -7.300 -0.453 1.00 91.56 307 ASN A O 1
ATOM 2535 N N . TYR A 1 308 ? 13.371 -7.071 1.790 1.00 91.50 308 TYR A N 1
ATOM 2536 C CA . TYR A 1 308 ? 14.614 -7.825 2.014 1.00 91.50 308 TYR A CA 1
ATOM 2537 C C . TYR A 1 308 ? 15.892 -7.220 1.409 1.00 91.50 308 TYR A C 1
ATOM 2539 O O . TYR A 1 308 ? 16.950 -7.834 1.513 1.00 91.50 308 TYR A O 1
ATOM 2547 N N . PHE A 1 309 ? 15.821 -6.024 0.829 1.00 90.75 309 PHE A N 1
ATOM 2548 C CA . PHE A 1 309 ? 16.962 -5.291 0.287 1.00 90.75 309 PHE A CA 1
ATOM 2549 C C . PHE A 1 309 ? 17.456 -4.218 1.244 1.00 90.75 309 PHE A C 1
ATOM 2551 O O . PHE A 1 309 ? 16.644 -3.523 1.847 1.00 90.75 309 PHE A O 1
ATOM 2558 N N . ASP A 1 310 ? 18.774 -4.039 1.331 1.00 93.56 310 ASP A N 1
ATOM 2559 C CA . ASP A 1 310 ? 19.365 -2.856 1.956 1.00 93.56 310 ASP A CA 1
ATOM 2560 C C . ASP A 1 310 ? 19.117 -1.638 1.058 1.00 93.56 310 ASP A C 1
ATOM 2562 O O . ASP A 1 310 ? 19.424 -1.650 -0.131 1.00 93.56 310 ASP A O 1
ATOM 2566 N N . VAL A 1 311 ? 18.549 -0.580 1.628 1.00 94.69 311 VAL A N 1
ATOM 2567 C CA . VAL A 1 311 ? 18.088 0.594 0.876 1.00 94.69 311 VAL A CA 1
ATOM 2568 C C . VAL A 1 311 ? 18.862 1.849 1.259 1.00 94.69 311 VAL A C 1
ATOM 2570 O O . VAL A 1 311 ? 19.284 2.601 0.379 1.00 94.69 311 VAL A O 1
ATOM 2573 N N . ALA A 1 312 ? 19.062 2.085 2.556 1.00 96.88 312 ALA A N 1
ATOM 2574 C CA . ALA A 1 312 ? 19.685 3.307 3.060 1.00 96.88 312 ALA A CA 1
ATOM 2575 C C . ALA A 1 312 ? 20.301 3.098 4.460 1.00 96.88 312 ALA A C 1
ATOM 2577 O O . ALA A 1 312 ? 19.964 2.136 5.155 1.00 96.88 312 ALA A O 1
ATOM 2578 N N . PRO A 1 313 ? 21.158 4.017 4.950 1.00 96.75 313 PRO A N 1
ATOM 2579 C CA . PRO A 1 313 ? 21.740 3.918 6.294 1.00 96.75 313 PRO A CA 1
ATOM 2580 C C . PRO A 1 313 ? 20.728 4.119 7.437 1.00 96.75 313 PRO A C 1
ATOM 2582 O O . PRO A 1 313 ? 21.050 3.854 8.598 1.00 96.75 313 PRO A O 1
ATOM 2585 N N . GLY A 1 314 ? 19.514 4.592 7.132 1.00 95.56 314 GLY A N 1
ATOM 2586 C CA . GLY A 1 314 ? 18.459 4.891 8.102 1.00 95.56 314 GLY A CA 1
ATOM 2587 C C . GLY A 1 314 ? 18.847 5.982 9.082 1.00 95.56 314 GLY A C 1
ATOM 2588 O O . GLY A 1 314 ? 18.836 5.781 10.299 1.00 95.56 314 GLY A O 1
ATOM 2589 N N . ILE A 1 315 ? 19.207 7.130 8.525 1.00 96.12 315 ILE A N 1
ATOM 2590 C CA . ILE A 1 315 ? 19.336 8.392 9.250 1.00 96.12 315 ILE A CA 1
ATOM 2591 C C . ILE A 1 315 ? 17.998 9.138 9.201 1.00 96.12 315 ILE A C 1
ATOM 2593 O O . ILE A 1 315 ? 17.140 8.818 8.385 1.00 96.12 315 ILE A O 1
ATOM 2597 N N . LYS A 1 316 ? 17.780 10.127 10.071 1.00 96.50 316 LYS A N 1
ATOM 2598 C CA . LYS A 1 316 ? 16.531 10.903 10.060 1.00 96.50 316 LYS A CA 1
ATOM 2599 C C . LYS A 1 316 ? 16.476 11.850 8.854 1.00 96.50 316 LYS A C 1
ATOM 2601 O O . LYS A 1 316 ? 17.009 12.956 8.913 1.00 96.50 316 LYS A O 1
ATOM 2606 N N . GLU A 1 317 ? 15.783 11.425 7.808 1.00 97.62 317 GLU A N 1
ATOM 2607 C CA . GLU A 1 317 ? 15.516 12.177 6.576 1.00 97.62 317 GLU A CA 1
ATOM 2608 C C . GLU A 1 317 ? 14.208 11.700 5.936 1.00 97.62 317 GLU A C 1
ATOM 2610 O O . GLU A 1 317 ? 13.632 10.709 6.383 1.00 97.62 317 GLU A O 1
ATOM 2615 N N . SER A 1 318 ? 13.697 12.412 4.936 1.00 98.19 318 SER A N 1
ATOM 2616 C CA . SER A 1 318 ? 12.540 11.926 4.181 1.00 98.19 318 SER A CA 1
ATOM 2617 C C . SER A 1 318 ? 12.900 10.731 3.302 1.00 98.19 318 SER A C 1
ATOM 2619 O O . SER A 1 318 ? 13.964 10.706 2.684 1.00 98.19 318 SER A O 1
ATOM 2621 N N . ASP A 1 319 ? 11.976 9.782 3.186 1.00 98.31 319 ASP A N 1
ATOM 2622 C CA . ASP A 1 319 ? 12.064 8.667 2.245 1.00 98.31 319 ASP A CA 1
ATOM 2623 C C . ASP A 1 319 ? 10.734 8.444 1.511 1.00 98.31 319 ASP A C 1
ATOM 2625 O O . ASP A 1 319 ? 9.679 8.918 1.952 1.00 98.31 319 ASP A O 1
ATOM 2629 N N . MET A 1 320 ? 10.779 7.776 0.355 1.00 98.00 320 MET A N 1
ATOM 2630 C CA . MET A 1 320 ? 9.608 7.591 -0.513 1.00 98.00 320 MET A CA 1
ATOM 2631 C C . MET A 1 320 ? 8.500 6.812 0.180 1.00 98.00 320 MET A C 1
ATOM 2633 O O . MET A 1 320 ? 7.342 7.231 0.139 1.00 98.00 320 MET A O 1
ATOM 2637 N N . GLN A 1 321 ? 8.855 5.717 0.852 1.00 97.50 321 GLN A N 1
ATOM 2638 C CA . GLN A 1 321 ? 7.887 4.860 1.518 1.00 97.50 321 GLN A CA 1
ATOM 2639 C C . GLN A 1 321 ? 7.171 5.614 2.642 1.00 97.50 321 GLN A C 1
ATOM 2641 O O . GLN A 1 321 ? 5.942 5.681 2.661 1.00 97.50 321 GLN A O 1
ATOM 2646 N N . GLY A 1 322 ? 7.926 6.240 3.546 1.00 97.94 322 GLY A N 1
ATOM 2647 C CA . GLY A 1 322 ? 7.393 7.065 4.623 1.00 97.94 322 GLY A CA 1
ATOM 2648 C C . GLY A 1 322 ? 6.527 8.198 4.086 1.00 97.94 322 GLY A C 1
ATOM 2649 O O . GLY A 1 322 ? 5.420 8.420 4.574 1.00 97.94 322 GLY A O 1
ATOM 2650 N N . THR A 1 323 ? 6.978 8.882 3.037 1.00 98.50 323 THR A N 1
ATOM 2651 C CA . THR A 1 323 ? 6.236 10.001 2.446 1.00 98.50 323 THR A CA 1
ATOM 2652 C C . THR A 1 323 ? 4.907 9.562 1.836 1.00 98.50 323 THR A C 1
ATOM 2654 O O . THR A 1 323 ? 3.887 10.184 2.134 1.00 98.50 323 THR A O 1
ATOM 2657 N N . VAL A 1 324 ? 4.878 8.486 1.045 1.00 98.56 324 VAL A N 1
ATOM 2658 C CA . VAL A 1 324 ? 3.632 7.938 0.477 1.00 98.56 324 VAL A CA 1
ATOM 2659 C C . VAL A 1 324 ? 2.692 7.473 1.585 1.00 98.56 324 VAL A C 1
ATOM 2661 O O . VAL A 1 324 ? 1.517 7.852 1.600 1.00 98.56 324 VAL A O 1
ATOM 2664 N N . PHE A 1 325 ? 3.214 6.716 2.552 1.00 98.50 325 PHE A N 1
ATOM 2665 C CA . PHE A 1 325 ? 2.411 6.120 3.615 1.00 98.50 325 PHE A CA 1
ATOM 2666 C C . PHE A 1 325 ? 1.775 7.208 4.473 1.00 98.50 325 PHE A C 1
ATOM 2668 O O . PHE A 1 325 ? 0.555 7.252 4.601 1.00 98.50 325 PHE A O 1
ATOM 2675 N N . TYR A 1 326 ? 2.563 8.160 4.978 1.00 98.31 326 TYR A N 1
ATOM 2676 C CA . TYR A 1 326 ? 2.031 9.218 5.832 1.00 98.31 326 TYR A CA 1
ATOM 2677 C C . TYR A 1 326 ? 1.154 10.217 5.090 1.00 98.31 326 TYR A C 1
ATOM 2679 O O . TYR A 1 326 ? 0.227 10.764 5.694 1.00 98.31 326 TYR A O 1
ATOM 2687 N N . LEU A 1 327 ? 1.366 10.432 3.790 1.00 98.06 327 LEU A N 1
ATOM 2688 C CA . LEU A 1 327 ? 0.439 11.229 2.996 1.00 98.06 327 LEU A CA 1
ATOM 2689 C C . LEU A 1 327 ? -0.933 10.544 2.910 1.00 98.06 327 LEU A C 1
ATOM 2691 O O . LEU A 1 327 ? -1.943 11.188 3.204 1.00 98.06 327 LEU A O 1
ATOM 2695 N N . GLN A 1 328 ? -0.975 9.240 2.618 1.00 98.56 328 GLN A N 1
ATOM 2696 C CA . GLN A 1 328 ? -2.217 8.459 2.587 1.00 98.56 328 GLN A CA 1
ATOM 2697 C C . GLN A 1 328 ? -2.875 8.351 3.977 1.00 98.56 328 GLN A C 1
ATOM 2699 O O . GLN A 1 328 ? -4.093 8.529 4.107 1.00 98.56 328 GLN A O 1
ATOM 2704 N N . THR A 1 329 ? -2.093 8.155 5.043 1.00 98.62 329 THR A N 1
ATOM 2705 C CA . THR A 1 329 ? -2.581 8.167 6.433 1.00 98.62 329 THR A CA 1
ATOM 2706 C C . THR A 1 329 ? -3.243 9.500 6.773 1.00 98.62 329 THR A C 1
ATOM 2708 O O . THR A 1 329 ? -4.367 9.533 7.276 1.00 98.62 329 THR A O 1
ATOM 2711 N N . LEU A 1 330 ? -2.578 10.623 6.477 1.00 98.25 330 LEU A N 1
ATOM 2712 C CA . LEU A 1 330 ? -3.112 11.960 6.747 1.00 98.25 330 LEU A CA 1
ATOM 2713 C C . LEU A 1 330 ? -4.378 12.237 5.936 1.00 98.25 330 LEU A C 1
ATOM 2715 O O . LEU A 1 330 ? -5.290 12.884 6.451 1.00 98.25 330 LEU A O 1
ATOM 2719 N N . MET A 1 331 ? -4.460 11.739 4.700 1.00 98.31 331 MET A N 1
ATOM 2720 C CA . MET A 1 331 ? -5.673 11.836 3.892 1.00 98.31 331 MET A CA 1
ATOM 2721 C C . MET A 1 331 ? -6.843 11.067 4.505 1.00 98.31 331 MET A C 1
ATOM 2723 O O . MET A 1 331 ? -7.954 11.601 4.559 1.00 98.31 331 MET A O 1
ATOM 2727 N N . SER A 1 332 ? -6.583 9.863 5.013 1.00 98.69 332 SER A N 1
ATOM 2728 C CA . SER A 1 332 ? -7.575 9.014 5.682 1.00 98.69 332 SER A CA 1
ATOM 2729 C C . SER A 1 332 ? -8.060 9.651 6.988 1.00 98.69 332 SER A C 1
ATOM 2731 O O . SER A 1 332 ? -9.261 9.779 7.226 1.00 98.69 332 SER A O 1
ATOM 2733 N N . ILE A 1 333 ? -7.131 10.173 7.794 1.00 98.69 333 ILE A N 1
ATOM 2734 C CA . ILE A 1 333 ? -7.446 10.943 9.001 1.00 98.69 333 ILE A CA 1
ATOM 2735 C C . ILE A 1 333 ? -8.268 12.190 8.665 1.00 98.69 333 ILE A C 1
ATOM 2737 O O . ILE A 1 333 ? -9.239 12.491 9.352 1.00 98.69 333 ILE A O 1
ATOM 2741 N N . ASN A 1 334 ? -7.905 12.935 7.623 1.00 98.44 334 ASN A N 1
ATOM 2742 C CA . ASN A 1 334 ? -8.654 14.125 7.233 1.00 98.44 334 ASN A CA 1
ATOM 2743 C C . ASN A 1 334 ? -10.096 13.783 6.845 1.00 98.44 334 ASN A C 1
ATOM 2745 O O . ASN A 1 334 ? -10.992 14.502 7.273 1.00 98.44 334 ASN A O 1
ATOM 2749 N N . LYS A 1 335 ? -10.331 12.670 6.135 1.00 98.19 335 LYS A N 1
ATOM 2750 C CA . LYS A 1 335 ? -11.689 12.182 5.842 1.00 98.19 335 LYS A CA 1
ATOM 2751 C C . LYS A 1 335 ? -12.474 11.869 7.122 1.00 98.19 335 LYS A C 1
ATOM 2753 O O . LYS A 1 335 ? -13.595 12.334 7.257 1.00 98.19 335 LYS A O 1
ATOM 2758 N N . ILE A 1 336 ? -11.867 11.185 8.099 1.00 98.69 336 ILE A N 1
ATOM 2759 C CA . ILE A 1 336 ? -12.483 10.937 9.423 1.00 98.69 336 ILE A CA 1
ATOM 2760 C C . ILE A 1 336 ? -12.853 12.245 10.146 1.00 98.69 336 ILE A C 1
ATOM 2762 O O . ILE A 1 336 ? -13.807 12.299 10.921 1.00 98.69 336 ILE A O 1
ATOM 2766 N N . LEU A 1 337 ? -12.058 13.296 9.948 1.00 98.50 337 LEU A N 1
ATOM 2767 C CA . LEU A 1 337 ? -12.224 14.589 10.608 1.00 98.50 337 LEU A CA 1
ATOM 2768 C C . LEU A 1 337 ? -13.066 15.590 9.807 1.00 98.50 337 LEU A C 1
ATOM 2770 O O . LEU A 1 337 ? -13.158 16.740 10.238 1.00 98.50 337 LEU A O 1
ATOM 2774 N N . ASP A 1 338 ? -13.641 15.183 8.672 1.00 97.31 338 ASP A N 1
ATOM 2775 C CA . ASP A 1 338 ? -14.356 16.060 7.739 1.00 97.31 338 ASP A CA 1
ATOM 2776 C C . ASP A 1 338 ? -13.498 17.267 7.273 1.00 97.31 338 ASP A C 1
ATOM 2778 O O . ASP A 1 338 ? -13.967 18.400 7.157 1.00 97.31 338 ASP A O 1
ATOM 2782 N N . ILE A 1 339 ? -12.199 17.039 7.032 1.00 97.12 339 ILE A N 1
ATOM 2783 C CA . ILE A 1 339 ? -11.220 18.035 6.564 1.00 97.12 339 ILE A CA 1
ATOM 2784 C C . ILE A 1 339 ? -10.869 17.772 5.094 1.00 97.12 339 ILE A C 1
ATOM 2786 O O . ILE A 1 339 ? -10.565 16.650 4.699 1.00 97.12 339 ILE A O 1
ATOM 2790 N N . GLU A 1 340 ? -10.819 18.827 4.278 1.00 94.88 340 GLU A N 1
ATOM 2791 C CA . GLU A 1 340 ? -10.425 18.715 2.871 1.00 94.88 340 GLU A CA 1
ATOM 2792 C C . GLU A 1 340 ? -8.939 18.359 2.671 1.00 94.88 340 GLU A C 1
ATOM 2794 O O . GLU A 1 340 ? -8.036 18.915 3.306 1.00 94.88 340 GLU A O 1
ATOM 2799 N N . ASN A 1 341 ? -8.669 17.498 1.684 1.00 94.94 341 ASN A N 1
ATOM 2800 C CA . ASN A 1 341 ? -7.317 17.037 1.344 1.00 94.94 341 ASN A CA 1
ATOM 2801 C C . ASN A 1 341 ? -6.540 17.947 0.374 1.00 94.94 341 ASN A C 1
ATOM 2803 O O . ASN A 1 341 ? -5.391 17.657 0.050 1.00 94.94 341 ASN A O 1
ATOM 2807 N N . GLY A 1 342 ? -7.103 19.081 -0.056 1.00 89.12 342 GLY A N 1
ATOM 2808 C CA . GLY A 1 342 ? -6.371 20.087 -0.844 1.00 89.12 342 GLY A CA 1
ATOM 2809 C C . GLY A 1 342 ? -5.894 19.597 -2.218 1.00 89.12 342 GLY A C 1
ATOM 2810 O O . GLY A 1 342 ? -4.785 19.922 -2.645 1.00 89.12 342 GLY A O 1
ATOM 2811 N N . GLY A 1 343 ? -6.715 18.791 -2.897 1.00 88.56 343 GLY A N 1
ATOM 2812 C CA . GLY A 1 343 ? -6.430 18.278 -4.241 1.00 88.56 343 GLY A CA 1
ATOM 2813 C C . GLY A 1 343 ? -5.415 17.134 -4.305 1.00 88.56 343 GLY A C 1
ATOM 2814 O O . GLY A 1 343 ? -5.001 16.781 -5.405 1.00 88.56 343 GLY A O 1
ATOM 2815 N N . LEU A 1 344 ? -5.013 16.571 -3.160 1.00 96.25 344 LEU A N 1
ATOM 2816 C CA . LEU A 1 344 ? -4.273 15.310 -3.119 1.00 96.25 344 LEU A CA 1
ATOM 2817 C C . LEU A 1 344 ? -5.163 14.143 -3.559 1.00 96.25 344 LEU A C 1
ATOM 2819 O O . LEU A 1 344 ? -6.362 14.127 -3.260 1.00 96.25 344 LEU A O 1
ATOM 2823 N N . ARG A 1 345 ? -4.558 13.172 -4.240 1.00 97.12 345 ARG A N 1
ATOM 2824 C CA . ARG A 1 345 ? -5.190 11.926 -4.689 1.00 97.12 345 ARG A CA 1
ATOM 2825 C C . ARG A 1 345 ? -4.711 10.765 -3.820 1.00 97.12 345 ARG A C 1
ATOM 2827 O O . ARG A 1 345 ? -3.612 10.822 -3.277 1.00 97.12 345 ARG A O 1
ATOM 2834 N N . GLU A 1 346 ? -5.566 9.761 -3.645 1.00 97.19 346 GLU A N 1
ATOM 2835 C CA . GLU A 1 346 ? -5.184 8.545 -2.919 1.00 97.19 346 GLU A CA 1
ATOM 2836 C C . GLU A 1 346 ? -4.141 7.766 -3.720 1.00 97.19 346 GLU A C 1
ATOM 2838 O O . GLU A 1 346 ? -4.143 7.819 -4.948 1.00 97.19 346 GLU A O 1
ATOM 2843 N N . SER A 1 347 ? -3.239 7.087 -3.022 1.00 97.69 347 SER A N 1
ATOM 2844 C CA . SER A 1 347 ? -2.229 6.221 -3.635 1.00 97.69 347 SER A CA 1
ATOM 2845 C C . SER A 1 347 ? -2.910 5.098 -4.417 1.00 97.69 347 SER A C 1
ATOM 2847 O O . SER A 1 347 ? -3.754 4.399 -3.869 1.00 97.69 347 SER A O 1
ATOM 2849 N N . PHE A 1 348 ? -2.517 4.847 -5.668 1.00 95.50 348 PHE A N 1
ATOM 2850 C CA . PHE A 1 348 ? -3.058 3.696 -6.411 1.00 95.50 348 PHE A CA 1
ATOM 2851 C C . PHE A 1 348 ? -2.657 2.351 -5.808 1.00 95.50 348 PHE A C 1
ATOM 2853 O O . PHE A 1 348 ? -3.278 1.325 -6.103 1.00 95.50 348 PHE A O 1
ATOM 2860 N N . THR A 1 349 ? -1.591 2.371 -5.018 1.00 92.00 349 THR A N 1
ATOM 2861 C CA . THR A 1 349 ? -0.955 1.198 -4.443 1.00 92.00 349 THR A CA 1
ATOM 2862 C C . THR A 1 349 ? -1.456 0.977 -3.023 1.00 92.00 349 THR A C 1
ATOM 2864 O O . THR A 1 349 ? -1.882 -0.121 -2.706 1.00 92.00 349 THR A O 1
ATOM 2867 N N . HIS A 1 350 ? -1.475 2.015 -2.184 1.00 95.00 350 HIS A N 1
ATOM 2868 C CA . HIS A 1 350 ? -1.734 1.969 -0.739 1.00 95.00 350 HIS A CA 1
ATOM 2869 C C . HIS A 1 350 ? -3.022 2.675 -0.283 1.00 95.00 350 HIS A C 1
ATOM 2871 O O . HIS A 1 350 ? -3.272 2.752 0.925 1.00 95.00 350 HIS A O 1
ATOM 2877 N N . GLY A 1 351 ? -3.825 3.189 -1.216 1.00 82.75 351 GLY A N 1
ATOM 2878 C CA . GLY A 1 351 ? -5.075 3.907 -0.963 1.00 82.75 351 GLY A CA 1
ATOM 2879 C C . GLY A 1 351 ? -6.203 3.441 -1.861 1.00 82.75 351 GLY A C 1
ATOM 2880 O O . GLY A 1 351 ? -6.552 4.178 -2.801 1.00 82.75 351 GLY A O 1
#

Secondary structure (DSSP, 8-state):
-HHHHHHHHHHHHHHB-SSTT-B-SSTT-S-S--HHHHHHHHHHHHHTT----HHHHHHHHHHHHHH--STT-----TTHHHHTTT-SSTTHHHHHHHHHHHHHHHHHHHTT---SS---GGGGGGGGHHHIIIIIS-TTT-HHHHHHHHHHHHHHHHHHHHTT-TTHHHHHHHHHHHHHHH--TTTSSSS-S-STTHHHHHHHHHHHHHIIIIITTT---S-HHHHHHHHHHHHHH-GGGSTT--BHHHHHHHHHHHHHHHHHSTTTTHHHHHHHHHHHHHHHHHHTB-TTSSB-SBSS---SEETTEE-----SS--HHHHHHHHHHHHHHHHHTT---TT----TTT-

Foldseek 3Di:
DVQLLVLVVLLLVVQQDDDQLWGAQFPFWPDGQFLLQSLLSLLSCVLSVHDDDLVSLVVNLVSQLVQLDDPLSFGAGPCRCVLCVPPPDPCLVVLLRLVSRLSVLLSCVSSVHAHPDQNRNCVVCQVPVLCCLPPVQPCQAFLLSSLLNLLSVLSSLVRNVVVPVVSSVVVLVVVVVSQQVQQDPQQSFRDDQNGPVGLLRRLNSRLSNCVSHCVVVVHDGDDLLSPLVSLLVCCVPPPCNDLQWHALSSLQSSLQSNLVSCVVVVPRCLVVLLVSLVSSLVSQCVQFQFPSSFGARISAFHDQADSNDGIRPTGRGHGSSGRLRVLLSNVSSCSSNVHDSNPRDRRSSRD

Radius of gyration: 19.28 Å; chains: 1; bounding box: 45×49×48 Å